Protein AF-A0A928J269-F1 (afdb_monomer)

Sequence (298 aa):
MIFEYLGIFSYFLLLFQRQNMLVVLLGGLWIGVASLDFKRLSRRNKILLCAGGVVAIIVLALLFGVVGNVRYGLWQWFDSSMICEVGAINDRWPPFVPKLMAWAYVYMISPLANLQCNYLAGIQAGLTFADYMWQLVPSCFANYIPHVSAVDVKLLHPALIVSTAFVAVYRIGGIGGMFAFYFIEIALIVAVVFATQKRIEHSCAYYMGLFYFFMMNFFDNPVAYEITAFMIMYPLLYELFALIVKEVRKLISKHKKPVAVTAETDAPTVIQEGAENDAPSMVQEAASNDEQPPAEDD

Solvent-accessible surface area (backbone atoms only — not comparable to full-atom values): 17646 Å² total; per-residue (Å²): 105,71,68,56,52,49,49,53,52,51,59,48,67,76,46,82,43,76,66,54,54,52,50,49,53,52,47,51,50,49,50,55,57,70,69,48,63,70,85,76,50,52,73,68,56,51,53,51,52,54,52,49,48,54,52,49,51,53,52,51,28,39,51,49,15,31,53,53,22,49,71,68,69,82,43,54,52,85,51,38,64,66,54,31,59,76,54,68,60,55,92,83,57,59,88,90,56,62,61,41,40,43,47,46,50,38,67,66,45,38,10,58,48,17,34,51,48,32,60,77,67,45,60,50,85,90,60,49,74,65,48,51,55,48,60,71,32,32,42,88,60,48,76,77,49,89,87,67,69,81,76,87,78,56,56,83,41,89,90,50,79,49,33,25,36,46,41,60,34,21,32,53,48,33,72,63,27,32,53,52,50,52,52,51,52,51,50,49,53,51,50,51,49,68,72,39,54,87,76,55,79,74,55,66,67,56,59,48,42,53,50,48,38,59,60,33,34,57,52,30,43,30,42,30,37,55,71,46,29,44,60,60,46,50,62,53,50,51,51,51,50,54,50,52,52,50,52,53,52,55,52,51,56,64,69,63,54,74,76,76,74,78,76,84,65,82,82,81,83,90,82,90,82,83,91,85,86,86,86,90,81,91,82,88,90,87,81,90,80,90,88,84,86,81,90,82,90,133

Foldseek 3Di:
DVVVVVVLVVVLVVVPDPVSVVLCVVLVVVVVVVPDPPVPDDPVRVVVVVVVVVVVVLVVLLVLLLVVQVVVVPHHSQDLPVLCVQQVPDPPPPPPRRSSSSSVVSLLCQQVVLLVVLLVVAAAPPADVVLLVLLQAAQVPSVVDPPNDDQDRDGPGPVNPWHASQNSLCNRPNPVSSVVVVVVLVVLLVVLCVLQCVPCVDPPSLVSLSVVLVVCNSGHSLSHHNVSVCSSVVSVVVSVVVVVVVVVVVVVVVVPPPPPPPPPDDDDDDDDDDDDDDDDDDDDDDDDDDDDDDDDDD

pLDDT: mean 80.93, std 15.9, range [41.53, 97.44]

Radius of gyration: 31.75 Å; Cα contacts (8 Å, |Δi|>4): 221; chains: 1; bounding box: 78×69×87 Å

Structure (mmCIF, N/CA/C/O backbone):
data_AF-A0A928J269-F1
#
_entry.id   AF-A0A928J269-F1
#
loop_
_atom_site.group_PDB
_atom_site.id
_atom_site.type_symbol
_atom_site.label_atom_id
_atom_site.label_alt_id
_atom_site.label_comp_id
_atom_site.label_asym_id
_atom_site.label_entity_id
_atom_site.label_seq_id
_atom_site.pdbx_PDB_ins_code
_atom_site.Cartn_x
_atom_site.Cartn_y
_atom_site.Cartn_z
_atom_site.occupancy
_atom_site.B_iso_or_equiv
_atom_site.auth_seq_id
_atom_site.auth_comp_id
_atom_site.auth_asym_id
_atom_site.auth_atom_id
_atom_site.pdbx_PDB_model_num
ATOM 1 N N . MET A 1 1 ? -21.167 -5.521 16.214 1.00 50.09 1 MET A N 1
ATOM 2 C CA . MET A 1 1 ? -20.600 -6.668 15.473 1.00 50.09 1 MET A CA 1
ATOM 3 C C . MET A 1 1 ? -21.371 -7.032 14.203 1.00 50.09 1 MET A C 1
ATOM 5 O O . MET A 1 1 ? -20.877 -6.684 13.146 1.00 50.09 1 MET A O 1
ATOM 9 N N . ILE A 1 2 ? -22.553 -7.673 14.223 1.00 51.41 2 ILE A N 1
ATOM 10 C CA . ILE A 1 2 ? -23.217 -8.147 12.973 1.00 51.41 2 ILE A CA 1
ATOM 11 C C . ILE A 1 2 ? -23.464 -7.026 11.946 1.00 51.41 2 ILE A C 1
ATOM 13 O O . ILE A 1 2 ? -23.134 -7.194 10.778 1.00 51.41 2 ILE A O 1
ATOM 17 N N . PHE A 1 3 ? -23.966 -5.866 12.377 1.00 47.91 3 PHE A N 1
ATOM 18 C CA . PHE A 1 3 ? -24.182 -4.715 11.490 1.00 47.91 3 PHE A CA 1
ATOM 19 C C . PHE A 1 3 ? -22.882 -4.084 10.970 1.00 47.91 3 PHE A C 1
ATOM 21 O O . PHE A 1 3 ? -22.865 -3.559 9.864 1.00 47.91 3 PHE A O 1
ATOM 28 N N . GLU A 1 4 ? -21.783 -4.175 11.724 1.00 50.50 4 GLU A N 1
ATOM 29 C CA . GLU A 1 4 ? -20.464 -3.710 11.273 1.00 50.50 4 GLU A CA 1
ATOM 30 C C . GLU A 1 4 ? -19.911 -4.656 10.205 1.00 50.50 4 GLU A C 1
ATOM 32 O O . GLU A 1 4 ? -19.449 -4.196 9.167 1.00 50.50 4 GLU A O 1
ATOM 37 N N . TYR A 1 5 ? -20.045 -5.972 10.401 1.00 59.09 5 TYR A N 1
ATOM 38 C CA . T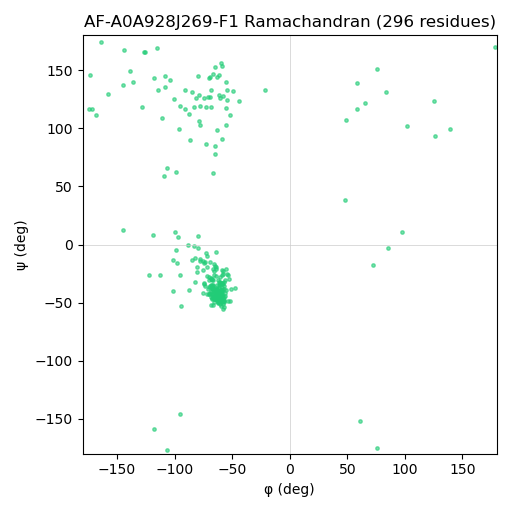YR A 1 5 ? -19.668 -6.969 9.398 1.00 59.09 5 TYR A CA 1
ATOM 39 C C . TYR A 1 5 ? -20.518 -6.860 8.126 1.00 59.09 5 TYR A C 1
ATOM 41 O O . TYR A 1 5 ? -19.967 -6.926 7.032 1.00 59.09 5 TYR A O 1
ATOM 49 N N . LEU A 1 6 ? -21.830 -6.627 8.246 1.00 54.03 6 LEU A N 1
ATOM 50 C CA . LEU A 1 6 ? -22.725 -6.382 7.107 1.00 54.03 6 LEU A CA 1
ATOM 51 C C . LEU A 1 6 ? -22.426 -5.056 6.398 1.00 54.03 6 LEU A C 1
ATOM 53 O O . LEU A 1 6 ? -22.479 -5.003 5.172 1.00 54.03 6 LEU A O 1
ATOM 57 N N . GLY A 1 7 ? -22.087 -3.999 7.138 1.00 57.47 7 GLY A N 1
ATOM 58 C CA . GLY A 1 7 ? -21.686 -2.705 6.579 1.00 57.47 7 GLY A CA 1
ATOM 59 C C . GLY A 1 7 ? -20.369 -2.792 5.809 1.00 57.47 7 GLY A C 1
ATOM 60 O O . GLY A 1 7 ? -20.293 -2.351 4.668 1.00 57.47 7 GLY A O 1
ATOM 61 N N . ILE A 1 8 ? -19.366 -3.453 6.391 1.00 59.16 8 ILE A N 1
ATOM 62 C CA . ILE A 1 8 ? -18.097 -3.770 5.726 1.00 59.16 8 ILE A CA 1
ATOM 63 C C . ILE A 1 8 ? -18.389 -4.600 4.467 1.00 59.16 8 ILE A C 1
ATOM 65 O O . ILE A 1 8 ? -18.060 -4.184 3.361 1.00 59.16 8 ILE A O 1
ATOM 69 N N . PHE A 1 9 ? -19.090 -5.726 4.595 1.00 56.47 9 PHE A N 1
ATOM 70 C CA . PHE A 1 9 ? -19.360 -6.632 3.477 1.00 56.47 9 PHE A CA 1
ATOM 71 C C . PHE A 1 9 ? -20.166 -5.981 2.335 1.00 56.47 9 PHE A C 1
ATOM 73 O O . PHE A 1 9 ? -19.846 -6.188 1.165 1.00 56.47 9 PHE A O 1
ATOM 80 N N . SER A 1 10 ? -21.171 -5.156 2.649 1.00 53.53 10 SER A N 1
ATOM 81 C CA . SER A 1 10 ? -21.979 -4.432 1.653 1.00 53.53 10 SER A CA 1
ATOM 82 C C . SER A 1 10 ? -21.201 -3.318 0.950 1.00 53.53 10 SER A C 1
ATOM 84 O O . SER A 1 10 ? -21.265 -3.224 -0.275 1.00 53.53 10 SER A O 1
ATOM 86 N N . TYR A 1 11 ? -20.406 -2.536 1.688 1.00 57.53 11 TYR A N 1
ATOM 87 C CA . TYR A 1 11 ? -19.506 -1.531 1.115 1.00 57.53 11 TYR A CA 1
ATOM 88 C C . TYR A 1 11 ? -18.523 -2.167 0.118 1.00 57.53 11 TYR A C 1
ATOM 90 O O . TYR A 1 11 ? -18.239 -1.606 -0.937 1.00 57.53 11 TYR A O 1
ATOM 98 N N . PHE A 1 12 ? -18.079 -3.394 0.397 1.00 54.28 12 PHE A N 1
ATOM 99 C CA . PHE A 1 12 ? -17.147 -4.131 -0.452 1.00 54.28 12 PHE A CA 1
ATOM 100 C C . PHE A 1 12 ? -17.782 -4.858 -1.648 1.00 54.28 12 PHE A C 1
ATOM 102 O O . PHE A 1 12 ? -17.152 -4.923 -2.703 1.00 54.28 12 PHE A O 1
ATOM 109 N N . LEU A 1 13 ? -19.023 -5.349 -1.542 1.00 52.88 13 LEU A N 1
ATOM 110 C CA . LEU A 1 13 ? -19.774 -5.885 -2.691 1.00 52.88 13 LEU A CA 1
ATOM 111 C C . LEU A 1 13 ? -20.050 -4.810 -3.752 1.00 52.88 13 LEU A C 1
ATOM 113 O O . LEU A 1 13 ? -20.033 -5.103 -4.946 1.00 52.88 13 LEU A O 1
ATOM 117 N N . LEU A 1 14 ? -20.277 -3.569 -3.313 1.00 48.22 14 LEU A N 1
ATOM 118 C CA . LEU A 1 14 ? -20.536 -2.427 -4.194 1.00 48.22 14 LEU A CA 1
ATOM 119 C C . LEU A 1 14 ? -19.268 -1.914 -4.900 1.00 48.22 14 LEU A C 1
ATOM 121 O O . LEU A 1 14 ? -19.363 -1.301 -5.960 1.00 48.22 14 LEU A O 1
ATOM 125 N N . LEU A 1 15 ? -18.081 -2.202 -4.358 1.00 58.34 15 LEU A N 1
ATOM 126 C CA . LEU A 1 15 ? -16.783 -1.752 -4.872 1.00 58.34 15 LEU A CA 1
ATOM 127 C C . LEU A 1 15 ? -16.008 -2.923 -5.486 1.00 58.34 15 LEU A C 1
ATOM 129 O O . LEU A 1 15 ? -14.903 -3.245 -5.039 1.00 58.34 15 LEU A O 1
ATOM 133 N N . PHE A 1 16 ? -16.606 -3.560 -6.504 1.00 57.38 16 PHE A N 1
ATOM 134 C CA . PHE A 1 16 ? -16.124 -4.769 -7.193 1.00 57.38 16 PHE A CA 1
ATOM 135 C C . PHE A 1 16 ? -14.822 -4.538 -7.994 1.00 57.38 16 PHE A C 1
ATOM 137 O O . PHE A 1 16 ? -14.755 -4.692 -9.213 1.00 57.38 16 PHE A O 1
ATOM 144 N N . GLN A 1 17 ? -13.751 -4.160 -7.303 1.00 67.12 17 GLN A N 1
ATOM 145 C CA . GLN A 1 17 ? -12.391 -4.090 -7.817 1.00 67.12 17 GLN A CA 1
ATOM 146 C C . GLN A 1 17 ? -11.587 -5.236 -7.194 1.00 67.12 17 GLN A C 1
ATOM 148 O O . GLN A 1 17 ? -11.657 -5.494 -5.995 1.00 67.12 17 GLN A O 1
ATOM 153 N N . ARG A 1 18 ? -10.799 -5.938 -8.018 1.00 65.75 18 ARG A N 1
ATOM 154 C CA . ARG A 1 18 ? -10.012 -7.125 -7.618 1.00 65.75 18 ARG A CA 1
ATOM 155 C C . ARG A 1 18 ? -9.147 -6.902 -6.381 1.00 65.75 18 ARG A C 1
ATOM 157 O O . ARG A 1 18 ? -9.020 -7.791 -5.547 1.00 65.75 18 ARG A O 1
ATOM 164 N N . GLN A 1 19 ? -8.569 -5.710 -6.287 1.00 66.31 19 GLN A N 1
ATOM 165 C CA . GLN A 1 19 ? -7.778 -5.286 -5.146 1.00 66.31 19 GLN A CA 1
ATOM 166 C C . GLN A 1 19 ? -8.632 -5.326 -3.879 1.00 66.31 19 GLN A C 1
ATOM 168 O O . GLN A 1 19 ? -8.304 -6.076 -2.974 1.00 66.31 19 GLN A O 1
ATOM 173 N N . ASN A 1 20 ? -9.800 -4.683 -3.867 1.00 66.56 20 ASN A N 1
ATOM 174 C CA . ASN A 1 20 ? -10.711 -4.666 -2.719 1.00 66.56 20 ASN A CA 1
ATOM 175 C C . ASN A 1 20 ? -11.153 -6.066 -2.262 1.00 66.56 20 ASN A C 1
ATOM 177 O O . ASN A 1 20 ? -11.286 -6.303 -1.066 1.00 66.56 20 ASN A O 1
ATOM 181 N N . MET A 1 21 ? -11.319 -7.028 -3.176 1.00 63.94 21 MET A N 1
ATOM 182 C CA . MET A 1 21 ? -11.619 -8.415 -2.790 1.00 63.94 21 MET A CA 1
ATOM 183 C C . MET A 1 21 ? -10.466 -9.065 -2.016 1.00 63.94 21 MET A C 1
ATOM 185 O O . MET A 1 21 ? -10.699 -9.704 -0.990 1.00 63.94 21 MET A O 1
ATOM 189 N N . LEU A 1 22 ? -9.221 -8.882 -2.470 1.00 65.94 22 LEU A N 1
ATOM 190 C CA . LEU A 1 22 ? -8.040 -9.353 -1.737 1.00 65.94 22 LEU A CA 1
ATOM 191 C C . LEU A 1 22 ? -7.931 -8.679 -0.370 1.00 65.94 22 LEU A C 1
ATOM 193 O O . LEU A 1 22 ? -7.595 -9.336 0.609 1.00 65.94 22 LEU A O 1
ATOM 197 N N . VAL A 1 23 ? -8.277 -7.397 -0.287 1.00 66.88 23 VAL A N 1
ATOM 198 C CA . VAL A 1 23 ? -8.273 -6.619 0.959 1.00 66.88 23 VAL A CA 1
ATOM 199 C C . VAL A 1 23 ? -9.254 -7.186 1.967 1.00 66.88 23 VAL A C 1
ATOM 201 O O . VAL A 1 23 ? -8.905 -7.341 3.130 1.00 66.88 23 VAL A O 1
ATOM 204 N N . VAL A 1 24 ? -10.461 -7.541 1.532 1.00 65.38 24 VAL A N 1
ATOM 205 C CA . VAL A 1 24 ? -11.475 -8.145 2.404 1.00 65.38 24 VAL A CA 1
ATOM 206 C C . VAL A 1 24 ? -11.084 -9.547 2.824 1.00 65.38 24 VAL A C 1
ATOM 208 O O . VAL A 1 24 ? -11.266 -9.897 3.983 1.00 65.38 24 VAL A O 1
ATOM 211 N N . LEU A 1 25 ? -10.542 -10.353 1.912 1.00 67.31 25 LEU A N 1
ATOM 212 C CA . LEU A 1 25 ? -10.109 -11.708 2.242 1.00 67.31 25 LEU A CA 1
ATOM 213 C C . LEU A 1 25 ? -8.950 -11.687 3.239 1.00 67.31 25 LEU A C 1
ATOM 215 O O . LEU A 1 25 ? -9.000 -12.386 4.248 1.00 67.31 25 LEU A O 1
ATOM 219 N N . LEU A 1 26 ? -7.942 -10.846 2.997 1.00 69.31 26 LEU A N 1
ATOM 220 C CA .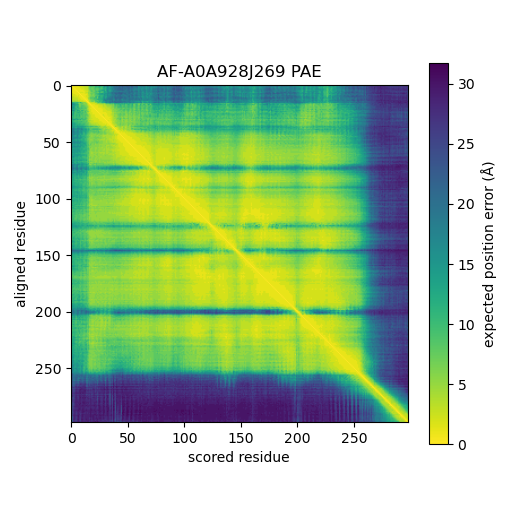 LEU A 1 26 ? -6.817 -10.673 3.910 1.00 69.31 26 LEU A CA 1
ATOM 221 C C . LEU A 1 26 ? -7.274 -10.030 5.220 1.00 69.31 26 LEU A C 1
ATOM 223 O O . LEU A 1 26 ? -6.921 -10.522 6.282 1.00 69.31 26 LEU A O 1
ATOM 227 N N . GLY A 1 27 ? -8.097 -8.985 5.173 1.00 68.75 27 GLY A N 1
ATOM 228 C CA . GLY A 1 27 ? -8.662 -8.335 6.354 1.00 68.75 27 GLY A CA 1
ATOM 229 C C . GLY A 1 27 ? -9.521 -9.288 7.188 1.00 68.75 27 GLY A C 1
ATOM 230 O O . GLY A 1 27 ? -9.341 -9.389 8.390 1.00 68.75 27 GLY A O 1
ATOM 231 N N . GLY A 1 28 ? -10.404 -10.068 6.575 1.00 68.50 28 GLY A N 1
ATOM 232 C CA . GLY A 1 28 ? -11.191 -11.085 7.272 1.00 68.50 28 GLY A CA 1
ATOM 233 C C . GLY A 1 28 ? -10.310 -12.171 7.892 1.00 68.50 28 GLY A C 1
ATOM 234 O O . GLY A 1 28 ? -10.495 -12.517 9.058 1.00 68.50 28 GLY A O 1
ATOM 235 N N . LEU A 1 29 ? -9.306 -12.653 7.149 1.00 72.50 29 LEU A N 1
ATOM 236 C CA . LEU A 1 29 ? -8.326 -13.619 7.647 1.00 72.50 29 LEU A CA 1
ATOM 237 C C . LEU A 1 29 ? -7.568 -13.066 8.859 1.00 72.50 29 LEU A C 1
ATOM 239 O O . LEU A 1 29 ? -7.478 -13.738 9.882 1.00 72.50 29 LEU A O 1
ATOM 243 N N . TRP A 1 30 ? -7.057 -11.841 8.767 1.00 71.12 30 TRP A N 1
ATOM 244 C CA . TRP A 1 30 ? -6.302 -11.198 9.835 1.00 71.12 30 TRP A CA 1
ATOM 245 C C . TRP A 1 30 ? -7.176 -10.892 11.062 1.00 71.12 30 TRP A C 1
ATOM 247 O O . TRP A 1 30 ? -6.698 -11.110 12.170 1.00 71.12 30 TRP A O 1
ATOM 257 N N . ILE A 1 31 ? -8.451 -10.491 10.902 1.00 70.88 31 ILE A N 1
ATOM 258 C CA . ILE A 1 31 ? -9.397 -10.329 12.028 1.00 70.88 31 ILE A CA 1
ATOM 259 C C . ILE A 1 31 ? -9.621 -11.689 12.678 1.00 70.88 31 ILE A C 1
ATOM 261 O O . ILE A 1 31 ? -9.563 -11.803 13.901 1.00 70.88 31 ILE A O 1
ATOM 265 N N . GLY A 1 32 ? -9.859 -12.724 11.869 1.00 73.25 32 GLY A N 1
ATOM 266 C CA . GLY A 1 32 ? -10.054 -14.089 12.344 1.00 73.25 32 GLY A CA 1
ATOM 267 C C . GLY A 1 32 ? -8.860 -14.567 13.164 1.00 73.25 32 GLY A C 1
ATOM 268 O O . GLY A 1 32 ? -9.039 -15.010 14.293 1.00 73.25 32 GLY A O 1
ATOM 269 N N . VAL A 1 33 ? -7.644 -14.389 12.640 1.00 74.44 33 VAL A N 1
ATOM 270 C CA . VAL A 1 33 ? -6.390 -14.718 13.331 1.00 74.44 33 VAL A CA 1
ATOM 271 C C . VAL A 1 33 ? -6.214 -13.882 14.599 1.00 74.44 33 VAL A C 1
ATOM 273 O O . VAL A 1 33 ? -5.901 -14.441 15.644 1.00 74.44 33 VAL A O 1
ATOM 276 N N . ALA A 1 34 ? -6.443 -12.569 14.548 1.00 70.81 34 ALA A N 1
ATOM 277 C CA . ALA A 1 34 ? -6.323 -11.679 15.703 1.00 70.81 34 ALA A CA 1
ATOM 278 C C . ALA A 1 34 ? -7.368 -11.967 16.794 1.00 70.81 34 ALA A C 1
ATOM 280 O O . ALA A 1 34 ? -7.120 -11.706 17.969 1.00 70.81 34 ALA A O 1
ATOM 281 N N . SER A 1 35 ? -8.516 -12.532 16.414 1.00 73.81 35 SER A N 1
ATOM 282 C CA . SER A 1 35 ? -9.567 -12.969 17.337 1.00 73.81 35 SER A CA 1
ATOM 283 C C . SER A 1 35 ? -9.241 -14.303 18.016 1.00 73.81 35 SER A C 1
ATOM 285 O O . SER A 1 35 ? -9.913 -14.676 18.977 1.00 73.81 35 SER A O 1
ATOM 287 N N . LEU A 1 36 ? -8.220 -15.034 17.550 1.00 79.38 36 LEU A N 1
ATOM 288 C CA . LEU A 1 36 ? -7.745 -16.234 18.232 1.00 79.38 36 LEU A CA 1
ATOM 289 C C . LEU A 1 36 ? -6.963 -15.835 19.485 1.00 79.38 36 LEU A C 1
ATOM 291 O O . LEU A 1 36 ? -5.968 -15.111 19.418 1.00 79.38 36 LEU A O 1
ATOM 295 N N . ASP A 1 37 ? -7.352 -16.383 20.636 1.00 79.94 37 ASP A N 1
ATOM 296 C CA . ASP A 1 37 ? -6.554 -16.255 21.854 1.00 79.94 37 ASP A CA 1
ATOM 297 C C . ASP A 1 37 ? -5.300 -17.142 21.752 1.00 79.94 37 ASP A C 1
ATOM 299 O O . ASP A 1 37 ? -5.256 -18.296 22.196 1.00 79.94 37 ASP A O 1
ATOM 303 N N . PHE A 1 38 ? -4.245 -16.587 21.150 1.00 78.50 38 PHE A N 1
ATOM 304 C CA . PHE A 1 38 ? -2.941 -17.234 21.010 1.00 78.50 38 PHE A CA 1
ATOM 305 C C . PHE A 1 38 ? -2.340 -17.684 22.344 1.00 78.50 38 PHE A C 1
ATOM 307 O O . PHE A 1 38 ? -1.493 -18.579 22.346 1.00 78.50 38 PHE A O 1
ATOM 314 N N . LYS A 1 39 ? -2.749 -17.124 23.489 1.00 82.06 39 LYS A N 1
ATOM 315 C CA . LYS A 1 39 ? -2.245 -17.583 24.790 1.00 82.06 39 LYS A CA 1
ATOM 316 C C . LYS A 1 39 ? -2.863 -18.923 25.188 1.00 82.06 39 LYS A C 1
ATOM 318 O O . LYS A 1 39 ? -2.152 -19.750 25.751 1.00 82.06 39 LYS A O 1
ATOM 323 N N . ARG A 1 40 ? -4.124 -19.171 24.819 1.00 87.69 40 ARG A N 1
ATOM 324 C CA . ARG A 1 40 ? -4.842 -20.434 25.085 1.00 87.69 40 ARG A CA 1
ATOM 325 C C . ARG A 1 40 ? -4.508 -21.553 24.098 1.00 87.69 40 ARG A C 1
ATOM 327 O O . ARG A 1 40 ? -4.724 -22.722 24.395 1.00 87.69 40 ARG A O 1
ATOM 334 N N . LEU A 1 41 ? -3.969 -21.220 22.926 1.00 88.06 41 LEU A N 1
ATOM 335 C CA . LEU A 1 41 ? -3.583 -22.212 21.922 1.00 88.06 41 LEU A CA 1
ATOM 336 C C . LEU A 1 41 ? -2.369 -23.044 22.374 1.00 88.06 41 LEU A C 1
ATOM 338 O O . LEU A 1 41 ? -1.295 -22.507 22.678 1.00 88.06 41 LEU A O 1
ATOM 342 N N . SER A 1 42 ? -2.517 -24.372 22.332 1.00 93.62 42 SER A N 1
ATOM 343 C CA . SER A 1 42 ? -1.416 -25.314 22.555 1.00 93.62 42 SER A CA 1
ATOM 344 C C . SER A 1 42 ? -0.281 -25.094 21.542 1.00 93.62 42 SER A C 1
ATOM 346 O O . SER A 1 42 ? -0.500 -24.629 20.417 1.00 93.62 42 SER A O 1
ATOM 348 N N . ARG A 1 43 ? 0.960 -25.449 21.910 1.00 92.19 43 ARG A N 1
ATOM 349 C CA . ARG A 1 43 ? 2.129 -25.317 21.015 1.00 92.19 43 ARG A CA 1
ATOM 350 C C . ARG A 1 43 ? 1.919 -26.042 19.680 1.00 92.19 43 ARG A C 1
ATOM 352 O O . ARG A 1 43 ? 2.288 -25.508 18.638 1.00 92.19 43 ARG A O 1
ATOM 359 N N . ARG A 1 44 ? 1.288 -27.222 19.708 1.00 92.81 44 ARG A N 1
ATOM 360 C CA . ARG A 1 44 ? 0.937 -27.995 18.507 1.00 92.81 44 ARG A CA 1
ATOM 361 C C . ARG A 1 44 ? -0.010 -27.212 17.596 1.00 92.81 44 ARG A C 1
ATOM 363 O O . ARG A 1 44 ? 0.262 -27.105 16.406 1.00 92.81 44 ARG A O 1
ATOM 370 N N . ASN A 1 45 ? -1.063 -26.614 18.152 1.00 90.44 45 ASN A N 1
ATOM 371 C CA . ASN A 1 45 ? -2.047 -25.863 17.370 1.00 90.44 45 ASN A CA 1
ATOM 372 C C . ASN A 1 45 ? -1.445 -24.592 16.760 1.00 90.44 45 ASN A C 1
ATOM 374 O O . ASN A 1 45 ? -1.763 -24.261 15.625 1.00 90.44 45 ASN A O 1
ATOM 378 N N . LYS A 1 46 ? -0.519 -23.927 17.462 1.00 88.00 46 LYS A N 1
ATOM 379 C CA . LYS A 1 46 ? 0.241 -22.790 16.911 1.00 88.00 46 LYS A CA 1
ATOM 380 C C . LYS A 1 46 ? 1.060 -23.191 15.686 1.00 88.00 46 LYS A C 1
ATOM 382 O O . LYS A 1 46 ? 1.000 -22.516 14.667 1.00 88.00 46 LYS A O 1
ATOM 387 N N . ILE A 1 47 ? 1.798 -24.300 15.775 1.00 90.62 47 ILE A N 1
ATOM 388 C CA . ILE A 1 47 ? 2.601 -24.811 14.655 1.00 90.62 47 ILE A CA 1
ATOM 389 C C . ILE A 1 47 ? 1.698 -25.185 13.477 1.00 90.62 47 ILE A C 1
ATOM 391 O O . ILE A 1 47 ? 1.990 -24.795 12.350 1.00 90.62 47 ILE A O 1
ATOM 395 N N . LEU A 1 48 ? 0.592 -25.892 13.733 1.00 91.19 48 LEU A N 1
ATOM 396 C CA . LEU A 1 48 ? -0.373 -26.262 12.695 1.00 91.19 48 LEU A CA 1
ATOM 397 C C . LEU A 1 48 ? -1.012 -25.035 12.038 1.00 91.19 48 LEU A C 1
ATOM 399 O O . LEU A 1 48 ? -1.156 -25.022 10.821 1.00 91.19 48 LEU A O 1
ATOM 403 N N . LEU A 1 49 ? -1.340 -23.997 12.810 1.00 88.12 49 LEU A N 1
ATOM 404 C CA . LEU A 1 49 ? -1.880 -22.745 12.284 1.00 88.12 49 LEU A CA 1
ATOM 405 C C . LEU A 1 49 ? -0.864 -22.035 11.379 1.00 88.12 49 LEU A C 1
ATOM 407 O O . LEU A 1 49 ? -1.209 -21.641 10.269 1.00 88.12 49 LEU A O 1
ATOM 411 N N . CYS A 1 50 ? 0.397 -21.922 11.811 1.00 87.06 50 CYS A N 1
ATOM 412 C CA . CYS A 1 50 ? 1.458 -21.326 10.996 1.00 87.06 50 CYS A CA 1
ATOM 413 C C . CYS A 1 50 ? 1.719 -22.134 9.716 1.00 87.06 50 CYS A C 1
ATOM 415 O O . CYS A 1 50 ? 1.783 -21.562 8.630 1.00 87.06 50 CYS A O 1
ATOM 417 N N . ALA A 1 51 ? 1.836 -23.460 9.827 1.00 91.94 51 ALA A N 1
ATOM 418 C CA . ALA A 1 51 ? 2.044 -24.342 8.680 1.00 91.94 51 ALA A CA 1
ATOM 419 C C . ALA A 1 51 ? 0.858 -24.285 7.706 1.00 91.94 51 ALA A C 1
ATOM 421 O O . ALA A 1 51 ? 1.056 -24.137 6.501 1.00 91.94 51 ALA A O 1
ATOM 422 N N . GLY A 1 52 ? -0.371 -24.323 8.227 1.00 89.81 52 GLY A N 1
ATOM 423 C CA . GLY A 1 52 ? -1.594 -24.156 7.448 1.00 89.81 52 GLY A CA 1
ATOM 424 C C . GLY A 1 52 ? -1.649 -22.806 6.736 1.00 89.81 52 GLY A C 1
ATOM 425 O O . GLY A 1 52 ? -2.009 -22.757 5.565 1.00 89.81 52 GLY A O 1
ATOM 426 N N . GLY A 1 53 ? -1.211 -21.727 7.392 1.00 86.69 53 GLY A N 1
ATOM 427 C CA . GLY A 1 53 ? -1.091 -20.400 6.785 1.00 86.69 53 GLY A CA 1
ATOM 428 C C . GLY A 1 53 ? -0.107 -20.365 5.613 1.00 86.69 53 GLY A C 1
ATOM 429 O O . GLY A 1 53 ? -0.438 -19.844 4.551 1.00 86.69 53 GLY A O 1
ATOM 430 N N . VAL A 1 54 ? 1.074 -20.975 5.761 1.00 89.75 54 VAL A N 1
ATOM 431 C CA . VAL A 1 54 ? 2.060 -21.082 4.668 1.00 89.75 54 VAL A CA 1
ATOM 432 C C . VAL A 1 54 ? 1.492 -21.879 3.492 1.00 89.75 54 VAL A C 1
ATOM 434 O O . VAL A 1 54 ? 1.586 -21.434 2.348 1.00 89.75 54 VAL A O 1
ATOM 437 N N . VAL A 1 55 ? 0.856 -23.023 3.761 1.00 92.50 55 VAL A N 1
ATOM 438 C CA . VAL A 1 55 ? 0.206 -23.836 2.721 1.00 92.50 55 VAL A CA 1
ATOM 439 C C . VAL A 1 55 ? -0.899 -23.041 2.022 1.00 92.50 55 VAL A C 1
ATOM 441 O O . VAL A 1 55 ? -0.957 -23.039 0.795 1.00 92.50 55 VAL A O 1
ATOM 444 N N . ALA A 1 56 ? -1.730 -22.313 2.771 1.00 86.62 56 ALA A N 1
ATOM 445 C CA . ALA A 1 56 ? -2.782 -21.471 2.209 1.00 86.62 56 ALA A CA 1
ATOM 446 C C . ALA A 1 56 ? -2.215 -20.379 1.289 1.00 86.62 56 ALA A C 1
ATOM 448 O O . ALA A 1 56 ? -2.734 -20.187 0.193 1.00 86.62 56 ALA A O 1
ATOM 449 N N . ILE A 1 57 ? -1.121 -19.714 1.678 1.00 86.44 57 ILE A N 1
ATOM 450 C CA . ILE A 1 57 ? -0.447 -18.711 0.836 1.00 86.44 57 ILE A CA 1
ATOM 451 C C . ILE A 1 57 ? 0.062 -19.340 -0.467 1.00 86.44 57 ILE A C 1
ATOM 453 O O . ILE A 1 57 ? -0.145 -18.769 -1.537 1.00 86.44 57 ILE A O 1
ATOM 457 N N . ILE A 1 58 ? 0.688 -20.519 -0.401 1.00 91.25 58 ILE A N 1
ATOM 458 C CA . ILE A 1 58 ? 1.174 -21.230 -1.595 1.00 91.25 58 ILE A CA 1
ATOM 459 C C . ILE A 1 58 ? 0.005 -21.584 -2.522 1.00 91.25 58 ILE A C 1
ATOM 461 O O . ILE A 1 58 ? 0.070 -21.317 -3.721 1.00 91.25 58 ILE A O 1
ATOM 465 N N . VAL A 1 59 ? -1.082 -22.136 -1.975 1.00 90.94 59 VAL A N 1
ATOM 466 C CA . VAL A 1 59 ? -2.285 -22.478 -2.749 1.00 90.94 59 VAL A CA 1
ATOM 467 C C . VAL A 1 59 ? -2.891 -21.231 -3.393 1.00 90.94 59 VAL A C 1
ATOM 469 O O . VAL A 1 59 ? -3.190 -21.250 -4.584 1.00 90.94 59 VAL A O 1
ATOM 472 N N . LEU A 1 60 ? -3.021 -20.130 -2.651 1.00 86.88 60 LEU A N 1
ATOM 473 C CA . LEU A 1 60 ? -3.531 -18.865 -3.183 1.00 86.88 60 LEU A CA 1
ATOM 474 C C . LEU A 1 60 ? -2.632 -18.302 -4.291 1.00 86.88 60 LEU A C 1
ATOM 476 O O . LEU A 1 60 ? -3.151 -17.836 -5.302 1.00 86.88 60 LEU A O 1
ATOM 480 N N . ALA A 1 61 ? -1.307 -18.385 -4.151 1.00 89.69 61 ALA A N 1
ATOM 481 C CA . ALA A 1 61 ? -0.366 -17.956 -5.185 1.00 89.69 61 ALA A CA 1
ATOM 482 C C . ALA A 1 61 ? -0.488 -18.798 -6.467 1.00 89.69 61 ALA A C 1
ATOM 484 O O . ALA A 1 61 ? -0.439 -18.254 -7.571 1.00 89.69 61 ALA A O 1
ATOM 485 N N . LEU A 1 62 ? -0.695 -20.112 -6.336 1.00 91.94 62 LEU A N 1
ATOM 486 C CA . LEU A 1 62 ? -0.937 -20.999 -7.475 1.00 91.94 62 LEU A CA 1
ATOM 487 C C . LEU A 1 62 ? -2.278 -20.698 -8.150 1.00 91.94 62 LEU A C 1
ATOM 489 O O . LEU A 1 62 ? -2.324 -20.555 -9.370 1.00 91.94 62 LEU A O 1
ATOM 493 N N . LEU A 1 63 ? -3.354 -20.542 -7.371 1.00 89.25 63 LEU A N 1
ATOM 494 C CA . LEU A 1 63 ? -4.673 -20.163 -7.888 1.00 89.25 63 LEU A CA 1
ATOM 495 C C . LEU A 1 63 ? -4.636 -18.802 -8.585 1.00 89.25 63 LEU A C 1
ATOM 497 O O . LEU A 1 63 ? -5.251 -18.636 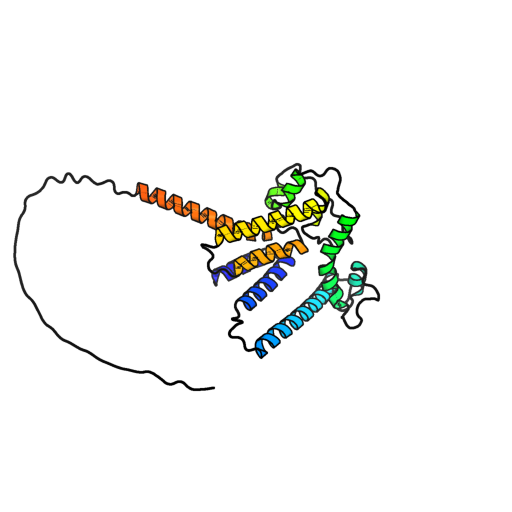-9.636 1.00 89.25 63 LEU A O 1
ATOM 501 N N . PHE A 1 64 ? -3.879 -17.846 -8.044 1.00 88.62 64 PHE A N 1
ATOM 502 C CA . PHE A 1 64 ? -3.660 -16.556 -8.686 1.00 88.62 64 PHE A CA 1
ATOM 503 C C . PHE A 1 64 ? -3.005 -16.717 -10.063 1.00 88.62 64 PHE A C 1
ATOM 505 O O . PHE A 1 64 ? -3.449 -16.081 -11.017 1.00 88.62 64 PHE A O 1
ATOM 512 N N . GLY A 1 65 ? -2.028 -17.618 -10.195 1.00 89.81 65 GLY A N 1
ATOM 513 C CA . GLY A 1 65 ? -1.423 -17.939 -11.487 1.00 89.81 65 GLY A CA 1
ATOM 514 C C . GLY A 1 65 ? -2.397 -18.569 -12.483 1.00 89.81 65 GLY A C 1
ATOM 515 O O . GLY A 1 65 ? -2.474 -18.137 -13.632 1.00 89.81 65 GLY A O 1
ATOM 516 N N . VAL A 1 66 ? -3.210 -19.526 -12.025 1.00 90.50 66 VAL A N 1
ATOM 517 C CA . VAL A 1 66 ? -4.264 -20.166 -12.834 1.00 90.50 66 VAL A CA 1
ATOM 518 C C . VAL A 1 66 ? -5.255 -19.127 -13.360 1.00 90.50 66 VAL A C 1
ATOM 520 O O . VAL A 1 66 ? -5.515 -19.057 -14.562 1.00 90.50 66 VAL A O 1
ATOM 523 N N . VAL A 1 67 ? -5.785 -18.285 -12.469 1.00 87.88 67 VAL A N 1
ATOM 524 C CA . VAL A 1 67 ? -6.740 -17.226 -12.825 1.00 87.88 67 VAL A CA 1
ATOM 525 C C . VAL A 1 67 ? -6.092 -16.187 -13.742 1.00 87.88 67 VAL A C 1
ATOM 527 O O . VAL A 1 67 ? -6.736 -15.721 -14.684 1.00 87.88 67 VAL A O 1
ATOM 530 N N . GLY A 1 68 ? -4.825 -15.840 -13.503 1.00 86.06 68 GLY A N 1
ATOM 531 C CA . GLY A 1 68 ? -4.050 -14.931 -14.346 1.00 86.06 68 GLY A CA 1
ATOM 532 C C . GLY A 1 68 ? -3.939 -15.423 -15.789 1.00 86.06 68 GLY A C 1
ATOM 533 O O . GLY A 1 68 ? -4.254 -14.675 -16.716 1.00 86.06 68 GLY A O 1
ATOM 534 N N . ASN A 1 69 ? -3.588 -16.697 -15.975 1.00 89.94 69 ASN A N 1
ATOM 535 C CA . ASN A 1 69 ? -3.487 -17.328 -17.293 1.00 89.94 69 ASN A CA 1
ATOM 536 C C . ASN A 1 69 ? -4.835 -17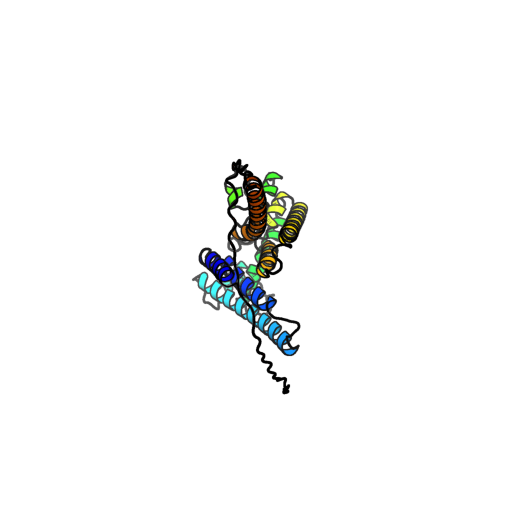.362 -18.022 1.00 89.94 69 ASN A C 1
ATOM 538 O O . ASN A 1 69 ? -4.936 -16.897 -19.157 1.00 89.94 69 ASN A O 1
ATOM 542 N N . VAL A 1 70 ? -5.888 -17.833 -17.343 1.00 87.75 70 VAL A N 1
ATOM 543 C CA . VAL A 1 70 ? -7.246 -17.907 -17.912 1.00 87.75 70 VAL A CA 1
ATOM 544 C C . VAL A 1 70 ? -7.739 -16.528 -18.348 1.00 87.75 70 VAL A C 1
ATOM 546 O O . VAL A 1 70 ? -8.325 -16.386 -19.420 1.00 87.75 70 VAL A O 1
ATOM 549 N N . ARG A 1 71 ? -7.470 -15.487 -17.552 1.00 83.38 71 ARG A N 1
ATOM 550 C CA . ARG A 1 71 ? -7.890 -14.115 -17.859 1.00 83.38 71 ARG A CA 1
ATOM 551 C C . ARG A 1 71 ? -7.285 -13.588 -19.158 1.00 83.38 71 ARG A C 1
ATOM 553 O O . ARG A 1 71 ? -7.930 -12.791 -19.833 1.00 83.38 71 ARG A O 1
ATOM 560 N N . TYR A 1 72 ? -6.053 -13.971 -19.479 1.00 78.00 72 TYR A N 1
ATOM 561 C CA . TYR A 1 72 ? -5.392 -13.488 -20.689 1.00 78.00 72 TYR A CA 1
ATOM 562 C C . TYR A 1 72 ? -5.964 -14.132 -21.964 1.00 78.00 72 TYR A C 1
ATOM 564 O O . TYR A 1 72 ? -5.731 -13.629 -23.058 1.00 78.00 72 TYR A O 1
ATOM 572 N N . GLY A 1 73 ? -6.724 -15.228 -21.838 1.00 71.12 73 GLY A N 1
ATOM 573 C CA . GLY A 1 73 ? -7.537 -15.829 -22.903 1.00 71.12 73 GLY A CA 1
ATOM 574 C C . GLY A 1 73 ? -6.768 -16.560 -24.010 1.00 71.12 73 GLY A C 1
ATOM 575 O O . GLY A 1 73 ? -7.360 -17.363 -24.723 1.00 71.12 73 GLY A O 1
ATOM 576 N N . LEU A 1 74 ? -5.462 -16.316 -24.141 1.00 77.06 74 LEU A N 1
ATOM 577 C CA . LEU A 1 74 ? -4.598 -16.913 -25.166 1.00 77.06 74 LEU A CA 1
ATOM 578 C C . LEU A 1 74 ? -3.795 -18.122 -24.665 1.00 77.06 74 LEU A C 1
ATOM 580 O O . LEU A 1 74 ? -3.275 -18.887 -25.471 1.00 77.06 74 LEU A O 1
ATOM 584 N N . TRP A 1 75 ? -3.697 -18.299 -23.347 1.00 81.75 75 TRP A N 1
ATOM 585 C CA . TRP A 1 75 ? -2.812 -19.276 -22.717 1.00 81.75 75 TRP A CA 1
ATOM 586 C C . TRP A 1 75 ? -3.606 -20.305 -21.918 1.00 81.75 75 TRP A C 1
ATOM 588 O O . TRP A 1 75 ? -4.613 -19.987 -21.281 1.00 81.75 75 TRP A O 1
ATOM 598 N N . GLN A 1 76 ? -3.144 -21.555 -21.941 1.00 90.75 76 GLN A N 1
ATOM 599 C CA . GLN A 1 76 ? -3.715 -22.603 -21.100 1.00 90.75 76 GLN A CA 1
ATOM 600 C C . GLN A 1 76 ? -3.463 -22.283 -19.623 1.00 90.75 76 GLN A C 1
ATOM 602 O O . GLN A 1 76 ? -2.486 -21.628 -19.268 1.00 90.75 76 GLN A O 1
ATOM 607 N N . TRP A 1 77 ? -4.329 -22.772 -18.734 1.00 90.25 77 TRP A N 1
ATOM 608 C CA . TRP A 1 77 ? -4.278 -22.427 -17.310 1.00 90.25 77 TRP A CA 1
ATOM 609 C C . TRP A 1 77 ? -2.944 -22.772 -16.627 1.00 90.25 77 TRP A C 1
ATOM 611 O O . TRP A 1 77 ? -2.591 -22.128 -15.643 1.00 90.25 77 TRP A O 1
ATOM 621 N N . PHE A 1 78 ? -2.194 -23.747 -17.151 1.00 91.56 78 PHE A N 1
ATOM 622 C CA . PHE A 1 78 ? -0.885 -24.178 -16.652 1.00 91.56 78 PHE A CA 1
ATOM 623 C C . PHE A 1 78 ? 0.309 -23.584 -17.422 1.00 91.56 78 PHE A C 1
ATOM 625 O O . PHE A 1 78 ? 1.454 -23.803 -17.026 1.00 91.56 78 PHE A O 1
ATOM 632 N N . ASP A 1 79 ? 0.073 -22.828 -18.497 1.00 93.31 79 ASP A N 1
ATOM 633 C CA . ASP A 1 79 ? 1.137 -22.217 -19.293 1.00 93.31 79 ASP A CA 1
ATOM 634 C C . ASP A 1 79 ? 1.515 -20.847 -18.723 1.00 93.31 79 ASP A C 1
ATOM 636 O O . ASP A 1 79 ? 0.728 -19.907 -18.736 1.00 93.31 79 ASP A O 1
ATOM 640 N N . SER A 1 80 ? 2.727 -20.738 -18.180 1.00 93.88 80 SER A N 1
ATOM 641 C CA . SER A 1 80 ? 3.231 -19.505 -17.554 1.00 93.88 80 SER A CA 1
ATOM 642 C C . SER A 1 80 ? 4.152 -18.691 -18.472 1.00 93.88 80 SER A C 1
ATOM 644 O O . SER A 1 80 ? 4.803 -17.764 -17.995 1.00 93.88 80 SER A O 1
ATOM 646 N N . SER A 1 81 ? 4.246 -19.019 -19.765 1.00 93.38 81 SER A N 1
ATOM 647 C CA . SER A 1 81 ? 5.224 -18.405 -20.677 1.00 93.38 81 SER A CA 1
ATOM 648 C C . SER A 1 81 ? 5.064 -16.886 -20.770 1.00 93.38 81 SER A C 1
ATOM 650 O O . SER A 1 81 ? 6.044 -16.162 -20.625 1.00 93.38 81 SER A O 1
ATOM 652 N N . MET A 1 82 ? 3.825 -16.397 -20.888 1.00 92.69 82 MET A N 1
ATOM 653 C CA . MET A 1 82 ? 3.544 -14.960 -20.966 1.00 92.69 82 MET A CA 1
ATOM 654 C C . MET A 1 82 ? 3.984 -14.197 -19.719 1.00 92.69 82 MET A C 1
ATOM 656 O O . MET A 1 82 ? 4.660 -13.179 -19.829 1.00 92.69 82 MET A O 1
ATOM 660 N N . ILE A 1 83 ? 3.635 -14.676 -18.520 1.00 94.62 83 ILE A N 1
ATOM 661 C CA . ILE A 1 83 ? 4.024 -13.964 -17.297 1.00 94.62 83 ILE A CA 1
ATOM 662 C C . ILE A 1 83 ? 5.531 -14.062 -17.047 1.00 94.62 83 ILE A C 1
ATOM 664 O O . ILE A 1 83 ? 6.122 -13.130 -16.505 1.00 94.62 83 ILE A O 1
ATOM 668 N N . CYS A 1 84 ? 6.166 -15.159 -17.470 1.00 94.88 84 CYS A N 1
ATOM 669 C CA . CYS A 1 84 ? 7.616 -15.283 -17.441 1.00 94.88 84 CYS A CA 1
ATOM 670 C C . CYS A 1 84 ? 8.283 -14.265 -18.373 1.00 94.88 84 CYS A C 1
ATOM 672 O O . CYS A 1 84 ? 9.269 -13.658 -17.971 1.00 94.88 84 CYS A O 1
ATOM 674 N N . GLU A 1 85 ? 7.731 -14.025 -19.563 1.00 93.62 85 GLU A N 1
ATOM 675 C CA . GLU A 1 85 ? 8.220 -13.002 -20.492 1.00 93.62 85 GLU A CA 1
ATOM 676 C C . GLU A 1 85 ? 8.017 -11.585 -19.934 1.00 93.62 85 GLU A C 1
ATOM 678 O O . GLU A 1 85 ? 8.981 -10.831 -19.805 1.00 93.62 85 GLU A O 1
ATOM 683 N N . VAL A 1 86 ? 6.796 -11.252 -19.499 1.00 93.12 86 VAL A N 1
ATOM 684 C CA . VAL A 1 86 ? 6.462 -9.943 -18.901 1.00 93.12 86 VAL A CA 1
ATOM 685 C C . VAL A 1 86 ? 7.309 -9.654 -17.659 1.00 93.12 86 VAL A C 1
ATOM 687 O O . VAL A 1 86 ? 7.725 -8.520 -17.431 1.00 93.12 86 VAL A O 1
ATOM 690 N N . GLY A 1 87 ? 7.561 -10.679 -16.845 1.00 93.19 87 GLY A N 1
ATOM 691 C CA . GLY A 1 87 ? 8.382 -10.595 -15.642 1.00 93.19 87 GLY A CA 1
ATOM 692 C C . GLY A 1 87 ? 9.886 -10.709 -15.876 1.00 93.19 87 GLY A C 1
ATOM 693 O O . GLY A 1 87 ? 10.630 -10.681 -14.897 1.00 93.19 87 GLY A O 1
ATOM 694 N N . ALA A 1 88 ? 10.333 -10.894 -17.124 1.00 93.25 88 ALA A N 1
ATOM 695 C CA . ALA A 1 88 ? 11.719 -11.207 -17.478 1.00 93.25 88 ALA A CA 1
ATOM 696 C C . ALA A 1 88 ? 12.324 -12.354 -16.630 1.00 93.25 88 ALA A C 1
ATOM 698 O O . ALA A 1 88 ? 13.494 -12.323 -16.232 1.00 93.25 88 ALA A O 1
ATOM 699 N N . ILE A 1 89 ? 11.511 -13.371 -16.330 1.00 94.44 89 ILE A N 1
ATOM 700 C CA . ILE A 1 89 ? 11.910 -14.558 -15.575 1.00 94.44 89 ILE A CA 1
ATOM 701 C C . ILE A 1 89 ? 12.885 -15.373 -16.427 1.00 94.44 89 ILE A C 1
ATOM 703 O O . ILE A 1 89 ? 12.540 -15.852 -17.504 1.00 94.44 89 ILE A O 1
ATOM 707 N N . ASN A 1 90 ? 14.106 -15.532 -15.924 1.00 92.88 90 ASN A N 1
ATOM 708 C CA . ASN A 1 90 ? 15.193 -16.232 -16.605 1.00 92.88 90 ASN A CA 1
ATOM 709 C C . ASN A 1 90 ? 15.474 -17.612 -15.985 1.00 92.88 90 ASN A C 1
ATOM 711 O O . ASN A 1 90 ? 14.827 -18.031 -15.023 1.00 92.88 90 ASN A O 1
ATOM 715 N N . ASP A 1 91 ? 16.492 -18.298 -16.506 1.00 92.69 91 ASP A N 1
ATOM 716 C CA . ASP A 1 91 ? 16.888 -19.655 -16.097 1.00 92.69 91 ASP A CA 1
ATOM 717 C C . ASP A 1 91 ? 17.381 -19.768 -14.644 1.00 92.69 91 ASP A C 1
ATOM 719 O O . ASP A 1 91 ? 17.596 -20.871 -14.145 1.00 92.69 91 ASP A O 1
ATOM 723 N N . ARG A 1 92 ? 17.544 -18.646 -13.926 1.00 94.69 92 ARG A N 1
ATOM 724 C CA . ARG A 1 92 ? 17.824 -18.647 -12.480 1.00 94.69 92 ARG A CA 1
ATOM 725 C C . ARG A 1 92 ? 16.571 -18.875 -11.635 1.00 94.69 92 ARG A C 1
ATOM 727 O O . ARG A 1 92 ? 16.682 -18.927 -10.410 1.00 94.69 92 ARG A O 1
ATOM 734 N N . TRP A 1 93 ? 15.390 -18.980 -12.250 1.00 94.56 93 TRP A N 1
ATOM 735 C CA . TRP A 1 93 ? 14.174 -19.350 -11.536 1.00 94.56 93 TRP A CA 1
ATOM 736 C C . TRP A 1 93 ? 14.359 -20.713 -10.852 1.00 94.56 93 TRP A C 1
ATOM 738 O O . TRP A 1 93 ? 14.754 -21.672 -11.521 1.00 94.56 93 TRP A O 1
ATOM 748 N N . PRO A 1 94 ? 14.086 -20.842 -9.540 1.00 95.75 94 PRO A N 1
ATOM 749 C CA . PRO A 1 94 ? 14.352 -22.088 -8.839 1.00 95.75 94 PRO A CA 1
ATOM 750 C C . PRO A 1 94 ? 13.542 -23.248 -9.441 1.00 95.75 94 PRO A C 1
ATOM 752 O O . PRO A 1 94 ? 12.314 -23.155 -9.513 1.00 95.75 94 PRO A O 1
ATOM 755 N N . PRO A 1 95 ? 14.181 -24.368 -9.829 1.00 94.50 95 PRO A N 1
ATOM 756 C CA . PRO A 1 95 ? 13.505 -25.445 -10.557 1.00 94.50 95 PRO A CA 1
ATOM 757 C C . PRO A 1 95 ? 12.433 -26.159 -9.721 1.00 94.50 95 PRO A C 1
ATOM 759 O O . PRO A 1 95 ? 11.533 -26.782 -10.275 1.00 94.50 95 PRO A O 1
ATOM 762 N N . PHE A 1 96 ? 12.506 -26.058 -8.390 1.00 94.50 96 PHE A N 1
ATOM 763 C CA . PHE A 1 96 ? 11.521 -26.627 -7.469 1.00 94.50 96 PHE A CA 1
ATOM 764 C C . PHE A 1 96 ? 10.277 -25.743 -7.271 1.00 94.50 96 PHE A C 1
ATOM 766 O O . PHE A 1 96 ? 9.303 -26.199 -6.675 1.00 94.50 96 PHE A O 1
ATOM 773 N N . VAL A 1 97 ? 10.292 -24.485 -7.734 1.00 95.12 97 VAL A N 1
ATOM 774 C CA . VAL A 1 97 ? 9.155 -23.563 -7.610 1.00 95.12 97 VAL A CA 1
ATOM 775 C C . VAL A 1 97 ? 8.333 -23.614 -8.900 1.00 95.12 97 VAL A C 1
ATOM 777 O O . VAL A 1 97 ? 8.851 -23.250 -9.960 1.00 95.12 97 VAL A O 1
ATOM 780 N N . PRO A 1 98 ? 7.045 -24.005 -8.850 1.00 95.25 98 PRO A N 1
ATOM 781 C CA . PRO A 1 98 ? 6.194 -24.031 -10.034 1.00 95.25 98 PRO A CA 1
ATOM 782 C C . PRO A 1 98 ? 6.162 -22.672 -10.738 1.00 95.25 98 PRO A C 1
ATOM 784 O O . PRO A 1 98 ? 5.931 -21.646 -10.097 1.00 95.25 98 PRO A O 1
ATOM 787 N N . LYS A 1 99 ? 6.321 -22.659 -12.069 1.00 95.00 99 LYS A N 1
ATOM 788 C CA . LYS A 1 99 ? 6.266 -21.417 -12.864 1.00 95.00 99 LYS A CA 1
ATOM 789 C C . LYS A 1 99 ? 4.930 -20.676 -12.731 1.00 95.00 99 LYS A C 1
ATOM 791 O O . LYS A 1 99 ? 4.907 -19.463 -12.879 1.00 95.00 99 LYS A O 1
ATOM 796 N N . LEU A 1 100 ? 3.850 -21.359 -12.337 1.00 94.19 100 LEU A N 1
ATOM 797 C CA . LEU A 1 100 ? 2.575 -20.718 -11.989 1.00 94.19 100 LEU A CA 1
ATOM 798 C C . LEU A 1 100 ? 2.711 -19.665 -10.878 1.00 94.19 100 LEU A C 1
ATOM 800 O O . LEU A 1 100 ? 1.992 -18.669 -10.886 1.00 94.19 100 LEU A O 1
ATOM 804 N N . MET A 1 101 ? 3.665 -19.836 -9.956 1.00 95.38 101 MET A N 1
ATOM 805 C CA . MET A 1 101 ? 3.949 -18.854 -8.904 1.00 95.38 101 MET A CA 1
ATOM 806 C C . MET A 1 101 ? 4.637 -17.586 -9.434 1.00 95.38 101 MET A C 1
ATOM 808 O O . MET A 1 101 ? 4.731 -16.603 -8.696 1.00 95.38 101 MET A O 1
ATOM 812 N N . ALA A 1 102 ? 5.078 -17.564 -10.700 1.00 95.50 102 ALA A N 1
ATOM 813 C CA . ALA A 1 102 ? 5.649 -16.374 -11.328 1.00 95.50 102 ALA A CA 1
ATOM 814 C C . ALA A 1 102 ? 4.656 -15.207 -11.332 1.00 95.50 102 ALA A C 1
ATOM 816 O O . ALA A 1 102 ? 5.071 -14.074 -11.139 1.00 95.50 102 ALA A O 1
ATOM 817 N N . TRP A 1 103 ? 3.348 -15.464 -11.443 1.00 93.75 103 TRP A N 1
ATOM 818 C CA . TRP A 1 103 ? 2.324 -14.425 -11.301 1.00 93.75 103 TRP A CA 1
ATOM 819 C C . TRP A 1 103 ? 2.406 -13.694 -9.968 1.00 93.75 103 TRP A C 1
ATOM 821 O O . TRP A 1 103 ? 2.507 -12.468 -9.944 1.00 93.75 103 TRP A O 1
ATOM 831 N N . ALA A 1 104 ? 2.396 -14.438 -8.861 1.00 92.38 104 ALA A N 1
ATOM 832 C CA . ALA A 1 104 ? 2.496 -13.845 -7.535 1.00 92.38 104 ALA A CA 1
ATOM 833 C C . ALA A 1 104 ? 3.827 -13.098 -7.374 1.00 92.38 104 ALA A C 1
ATOM 835 O O . ALA A 1 104 ? 3.840 -11.960 -6.919 1.00 92.38 104 ALA A O 1
ATOM 836 N N . TYR A 1 105 ? 4.936 -13.698 -7.813 1.00 94.62 105 TYR A N 1
ATOM 837 C CA . TYR A 1 105 ? 6.254 -13.068 -7.744 1.00 94.62 105 TYR A CA 1
ATOM 838 C C . TYR A 1 105 ? 6.326 -11.754 -8.535 1.00 94.62 105 TYR A C 1
ATOM 840 O O . TYR A 1 105 ? 6.717 -10.728 -7.982 1.00 94.62 105 TYR A O 1
ATOM 848 N N . VAL A 1 106 ? 5.913 -11.759 -9.805 1.00 94.94 106 VAL A N 1
ATOM 849 C CA . VAL A 1 106 ? 5.978 -10.583 -10.680 1.00 94.94 106 VAL A CA 1
ATOM 850 C C . VAL A 1 106 ? 5.124 -9.451 -10.118 1.00 94.94 106 VAL A C 1
ATOM 852 O O . VAL A 1 106 ? 5.620 -8.337 -10.017 1.00 94.94 106 VAL A O 1
ATOM 855 N N . TYR A 1 107 ? 3.896 -9.724 -9.667 1.00 91.12 107 TYR A N 1
ATOM 856 C CA . TYR A 1 107 ? 3.029 -8.698 -9.069 1.00 91.12 107 TYR A CA 1
ATOM 857 C C . TYR A 1 107 ? 3.536 -8.177 -7.719 1.00 91.12 107 TYR A C 1
ATOM 859 O O . TYR A 1 107 ? 3.289 -7.022 -7.380 1.00 91.12 107 TYR A O 1
ATOM 867 N N . MET A 1 108 ? 4.244 -9.005 -6.947 1.00 90.88 108 MET A N 1
ATOM 868 C CA . MET A 1 108 ? 4.872 -8.569 -5.700 1.00 90.88 108 MET A CA 1
ATOM 869 C C . MET A 1 108 ? 6.120 -7.722 -5.948 1.00 90.88 108 MET A C 1
ATOM 871 O O . MET A 1 108 ? 6.412 -6.831 -5.164 1.00 90.88 108 MET A O 1
ATOM 875 N N . ILE A 1 109 ? 6.884 -7.974 -7.008 1.00 94.62 109 ILE A N 1
ATOM 876 C CA . ILE A 1 109 ? 8.145 -7.258 -7.249 1.00 94.62 109 ILE A CA 1
ATOM 877 C C . ILE A 1 109 ? 7.963 -6.059 -8.186 1.00 94.62 109 ILE A C 1
ATOM 879 O O . ILE A 1 109 ? 8.708 -5.084 -8.074 1.00 94.62 109 ILE A O 1
ATOM 883 N N . SER A 1 110 ? 6.960 -6.072 -9.068 1.00 95.31 110 SER A N 1
ATOM 884 C CA . SER A 1 110 ? 6.760 -5.021 -10.069 1.00 95.31 110 SER A CA 1
ATOM 885 C C . SER A 1 110 ? 6.605 -3.608 -9.501 1.00 95.31 110 SER A C 1
ATOM 887 O O . SER A 1 110 ? 7.183 -2.704 -10.103 1.00 95.31 110 SER A O 1
ATOM 889 N N . PRO A 1 111 ? 5.927 -3.360 -8.357 1.00 95.75 111 PRO A N 1
ATOM 890 C CA . PRO A 1 111 ? 5.825 -2.003 -7.826 1.00 95.75 111 PRO A CA 1
ATOM 891 C C . PRO A 1 111 ? 7.195 -1.434 -7.449 1.00 95.75 111 PRO A C 1
ATOM 893 O O . PRO A 1 111 ? 7.511 -0.287 -7.772 1.00 95.75 111 PRO A O 1
ATOM 896 N N . LEU A 1 112 ? 8.043 -2.263 -6.830 1.00 95.88 112 LEU A N 1
ATOM 897 C CA . LEU A 1 112 ? 9.405 -1.892 -6.461 1.00 95.88 112 LEU A CA 1
ATOM 898 C C . LEU A 1 112 ? 10.311 -1.765 -7.693 1.00 95.88 112 LEU A C 1
ATOM 900 O O . LEU A 1 112 ? 11.126 -0.849 -7.762 1.00 95.88 112 LEU A O 1
ATOM 904 N N . ALA A 1 113 ? 10.144 -2.635 -8.692 1.00 95.88 113 ALA A N 1
ATOM 905 C CA . ALA A 1 113 ? 10.863 -2.528 -9.959 1.00 95.88 113 ALA A CA 1
ATOM 906 C C . ALA A 1 113 ? 10.499 -1.238 -10.719 1.00 95.88 113 ALA A C 1
ATOM 908 O O . ALA A 1 113 ? 11.379 -0.576 -11.269 1.00 95.88 113 ALA A O 1
ATOM 909 N N . ASN A 1 114 ? 9.229 -0.828 -10.686 1.00 96.62 114 ASN A N 1
ATOM 910 C CA . ASN A 1 114 ? 8.775 0.452 -11.228 1.00 96.62 114 ASN A CA 1
ATOM 911 C C . ASN A 1 114 ? 9.374 1.633 -10.450 1.00 96.62 114 ASN A C 1
ATOM 913 O O . ASN A 1 114 ? 9.835 2.595 -11.066 1.00 96.62 114 ASN A O 1
ATOM 917 N N . LEU A 1 115 ? 9.465 1.556 -9.116 1.00 96.62 115 LEU A N 1
ATOM 918 C CA . LEU A 1 115 ? 10.190 2.558 -8.326 1.00 96.62 115 LEU A CA 1
ATOM 919 C C . LEU A 1 115 ? 11.666 2.641 -8.730 1.00 96.62 115 LEU A C 1
ATOM 921 O O . LEU A 1 115 ? 12.165 3.740 -8.957 1.00 96.62 115 LEU A O 1
ATOM 925 N N . GLN A 1 116 ? 12.343 1.504 -8.897 1.00 96.31 116 GLN A N 1
ATOM 926 C CA . GLN A 1 116 ? 13.732 1.460 -9.360 1.00 96.31 116 GLN A CA 1
ATOM 927 C C . GLN A 1 116 ? 13.885 2.068 -10.765 1.00 96.31 116 GLN A C 1
ATOM 929 O O . GLN A 1 116 ? 14.834 2.807 -11.018 1.00 96.31 116 GLN A O 1
ATOM 934 N N . CYS A 1 117 ? 12.947 1.799 -11.677 1.00 95.94 117 CYS A N 1
ATOM 935 C CA . CYS A 1 117 ? 12.938 2.388 -13.017 1.00 95.94 117 CYS A CA 1
ATOM 936 C C . CYS A 1 117 ? 12.854 3.922 -12.955 1.00 95.94 117 CYS A C 1
ATOM 938 O O . CYS A 1 117 ? 13.624 4.619 -13.617 1.00 95.94 117 CYS A O 1
ATOM 940 N N . ASN A 1 118 ? 11.975 4.454 -12.103 1.00 96.81 118 ASN A N 1
ATOM 941 C CA . ASN A 1 118 ? 11.847 5.896 -11.895 1.00 96.81 118 ASN A CA 1
ATOM 942 C C . ASN A 1 118 ? 13.062 6.489 -11.182 1.00 96.81 118 ASN A C 1
ATOM 944 O O . ASN A 1 118 ? 13.494 7.576 -11.553 1.00 96.81 118 ASN A O 1
ATOM 948 N N . TYR A 1 119 ? 13.658 5.754 -10.241 1.00 96.31 119 TYR A N 1
ATOM 949 C CA . TYR A 1 119 ? 14.912 6.132 -9.598 1.00 96.31 119 TYR A CA 1
ATOM 950 C C . TYR A 1 119 ? 16.038 6.339 -10.616 1.00 96.31 119 TYR A C 1
ATOM 952 O O . TYR A 1 119 ? 16.709 7.368 -10.615 1.00 96.31 119 TYR A O 1
ATOM 960 N N . LEU A 1 120 ? 16.204 5.393 -11.540 1.00 96.12 120 LEU A N 1
ATOM 961 C CA . LEU A 1 120 ? 17.202 5.494 -12.607 1.00 96.12 120 LEU A CA 1
ATOM 962 C C . LEU A 1 120 ? 16.867 6.593 -13.625 1.00 96.12 120 LEU A C 1
ATOM 964 O O . LEU A 1 120 ? 17.769 7.188 -14.209 1.00 96.12 120 LEU A O 1
ATOM 968 N N . ALA A 1 121 ? 15.581 6.879 -13.835 1.00 94.38 121 ALA A N 1
ATOM 969 C CA . ALA A 1 121 ? 15.126 7.953 -14.712 1.00 94.38 121 ALA A CA 1
ATOM 970 C C . ALA A 1 121 ? 15.279 9.361 -14.113 1.00 94.38 121 ALA A C 1
ATOM 972 O O . ALA A 1 121 ? 15.159 10.338 -14.856 1.00 94.38 121 ALA A O 1
ATOM 973 N N . GLY A 1 122 ? 15.519 9.468 -12.804 1.00 93.50 122 GLY A N 1
ATOM 974 C CA . GLY A 1 122 ? 15.695 10.726 -12.087 1.00 93.50 122 GLY A CA 1
ATOM 975 C C . GLY A 1 122 ? 14.399 11.498 -11.822 1.00 93.50 122 GLY A C 1
ATOM 976 O O . GLY A 1 122 ? 13.287 11.042 -12.103 1.00 93.50 122 GLY A O 1
ATOM 977 N N . ILE A 1 123 ? 14.564 12.694 -11.256 1.00 92.56 123 ILE A N 1
ATOM 978 C CA . ILE A 1 123 ? 13.479 13.636 -10.947 1.00 92.56 123 ILE A CA 1
ATOM 979 C C . ILE A 1 123 ? 12.915 14.212 -12.253 1.00 92.56 123 ILE A C 1
ATOM 981 O O . ILE A 1 123 ? 13.650 14.461 -13.211 1.00 92.56 123 ILE A O 1
ATOM 985 N N . GLN A 1 124 ? 11.603 14.424 -12.302 1.00 89.62 124 GLN A N 1
ATOM 986 C CA . GLN A 1 124 ? 10.938 15.078 -13.421 1.00 89.62 124 GLN A CA 1
ATOM 987 C C . GLN A 1 124 ? 11.070 16.601 -13.299 1.00 89.62 124 GLN A C 1
ATOM 989 O O . GLN A 1 124 ? 10.710 17.200 -12.288 1.00 89.62 124 GLN A O 1
ATOM 994 N N . ALA A 1 125 ? 11.574 17.239 -14.354 1.00 82.31 125 ALA A N 1
ATOM 995 C CA . ALA A 1 125 ? 11.684 18.691 -14.408 1.00 82.31 125 ALA A CA 1
ATOM 996 C C . ALA A 1 125 ? 10.300 19.364 -14.452 1.00 82.31 125 ALA A C 1
ATOM 998 O O . ALA A 1 125 ? 9.366 18.844 -15.059 1.00 82.31 125 ALA A O 1
ATOM 999 N N . GLY A 1 126 ? 10.195 20.549 -13.844 1.00 83.88 126 GLY A N 1
ATOM 1000 C CA . GLY A 1 126 ? 8.987 21.380 -13.885 1.00 83.88 126 GLY A CA 1
ATOM 1001 C C . GLY A 1 126 ? 7.921 21.047 -12.839 1.00 83.88 126 GLY A C 1
ATOM 1002 O O . GLY A 1 126 ? 6.933 21.770 -12.765 1.00 83.88 126 GLY A O 1
ATOM 1003 N N . LEU A 1 127 ? 8.120 20.013 -12.014 1.00 88.19 127 LEU A N 1
ATOM 1004 C CA . LEU A 1 127 ? 7.242 19.729 -10.879 1.00 88.19 127 LEU A CA 1
ATOM 1005 C C . LEU A 1 127 ? 7.567 20.638 -9.688 1.00 88.19 127 LEU A C 1
ATOM 1007 O O . LEU A 1 127 ? 8.721 20.991 -9.434 1.00 88.19 127 LEU A O 1
ATOM 1011 N N . THR A 1 128 ? 6.529 21.018 -8.957 1.00 89.81 128 THR A N 1
ATOM 1012 C CA . THR A 1 128 ? 6.567 21.998 -7.873 1.00 89.81 128 THR A CA 1
ATOM 1013 C C . THR A 1 128 ? 6.234 21.362 -6.524 1.00 89.81 128 THR A C 1
ATOM 1015 O O . THR A 1 128 ? 5.735 20.241 -6.430 1.00 89.81 128 THR A O 1
ATOM 1018 N N . PHE A 1 129 ? 6.454 22.108 -5.439 1.00 89.81 129 PHE A N 1
ATOM 1019 C CA . PHE A 1 129 ? 5.992 21.695 -4.112 1.00 89.81 129 PHE A CA 1
ATOM 1020 C C . PHE A 1 129 ? 4.461 21.546 -4.040 1.00 89.81 129 PHE A C 1
ATOM 1022 O O . PHE A 1 129 ? 3.963 20.722 -3.277 1.00 89.81 129 PHE A O 1
ATOM 1029 N N . ALA A 1 130 ? 3.707 22.293 -4.855 1.00 90.44 130 ALA A N 1
ATOM 1030 C CA . ALA A 1 130 ? 2.260 22.123 -4.937 1.00 90.44 130 ALA A CA 1
ATOM 1031 C C . ALA A 1 130 ? 1.899 20.731 -5.479 1.00 90.44 130 ALA A C 1
ATOM 1033 O O . ALA A 1 130 ? 1.071 20.051 -4.880 1.00 90.44 130 ALA A O 1
ATOM 1034 N N . ASP A 1 131 ? 2.581 20.259 -6.530 1.00 90.44 131 ASP A N 1
ATOM 1035 C CA . ASP A 1 131 ? 2.386 18.906 -7.079 1.00 90.44 131 ASP A CA 1
ATOM 1036 C C . ASP A 1 131 ? 2.678 17.818 -6.037 1.00 90.44 131 ASP A C 1
ATOM 1038 O O . ASP A 1 131 ? 2.004 16.788 -6.000 1.00 90.44 131 ASP A O 1
ATOM 1042 N N . TYR A 1 132 ? 3.641 18.068 -5.144 1.00 92.38 132 TYR A N 1
ATOM 1043 C CA . TYR A 1 132 ? 3.931 17.185 -4.016 1.00 92.38 132 TYR A CA 1
ATOM 1044 C C . TYR A 1 132 ? 2.786 17.166 -2.997 1.00 92.38 132 TYR A C 1
ATOM 1046 O O . TYR A 1 132 ? 2.363 16.094 -2.570 1.00 92.38 132 TYR A O 1
ATOM 1054 N N . MET A 1 133 ? 2.252 18.332 -2.618 1.00 91.12 133 MET A N 1
ATOM 1055 C CA . MET A 1 133 ? 1.114 18.415 -1.693 1.00 91.12 133 MET A CA 1
ATOM 1056 C C . MET A 1 133 ? -0.124 17.707 -2.250 1.00 91.12 133 MET A C 1
ATOM 1058 O O . MET A 1 133 ? -0.860 17.088 -1.487 1.00 91.12 133 MET A O 1
ATOM 1062 N N . TRP A 1 134 ? -0.316 17.707 -3.571 1.00 90.38 134 TRP A N 1
ATOM 1063 C CA . TRP A 1 134 ? -1.416 16.978 -4.203 1.00 90.38 134 TRP A CA 1
ATOM 1064 C C . TRP A 1 134 ? -1.315 15.460 -4.075 1.00 90.38 134 TRP A C 1
ATOM 1066 O O . TRP A 1 134 ? -2.344 14.793 -4.078 1.00 90.38 134 TRP A O 1
ATOM 1076 N N . GLN A 1 135 ? -0.118 14.907 -3.855 1.00 91.56 135 GLN A N 1
ATOM 1077 C CA . GLN A 1 135 ? 0.038 13.481 -3.544 1.00 91.56 135 GLN A CA 1
ATOM 1078 C C . GLN A 1 135 ? -0.509 13.110 -2.155 1.00 91.56 135 GLN A C 1
ATOM 1080 O O . GLN A 1 135 ? -0.707 11.931 -1.874 1.00 91.56 135 GLN A O 1
ATOM 1085 N N . LEU A 1 136 ? -0.755 14.099 -1.289 1.00 92.50 136 LEU A N 1
ATOM 1086 C CA . LEU A 1 136 ? -1.325 13.930 0.051 1.00 92.50 136 LEU A CA 1
ATOM 1087 C C . LEU A 1 136 ? -2.837 14.185 0.088 1.00 92.50 136 LEU A C 1
ATOM 1089 O O . LEU A 1 136 ? -3.432 14.227 1.166 1.00 92.50 136 LEU A O 1
ATOM 1093 N N . VAL A 1 137 ? -3.462 14.386 -1.070 1.00 90.94 137 VAL A N 1
ATOM 1094 C CA . VAL A 1 137 ? -4.890 14.670 -1.175 1.00 90.94 137 VAL A CA 1
ATOM 1095 C C . VAL A 1 137 ? -5.572 13.507 -1.894 1.00 90.94 137 VAL A C 1
ATOM 1097 O O . VAL A 1 137 ? -5.098 13.084 -2.949 1.00 90.94 137 VAL A O 1
ATOM 1100 N N . PRO A 1 138 ? -6.701 12.995 -1.371 1.00 91.25 138 PRO A N 1
ATOM 1101 C CA . PRO A 1 138 ? -7.478 11.983 -2.071 1.00 91.25 138 PRO A CA 1
ATOM 1102 C C . PRO A 1 138 ? -7.872 12.446 -3.472 1.00 91.25 138 PRO A C 1
ATOM 1104 O O . PRO A 1 138 ? -8.257 13.601 -3.672 1.00 91.25 138 PRO A O 1
ATOM 1107 N N . SER A 1 139 ? -7.803 11.539 -4.445 1.00 87.81 139 SER A N 1
ATOM 1108 C CA . SER A 1 139 ? -8.075 11.843 -5.857 1.00 87.81 139 SER A CA 1
ATOM 1109 C C . SER A 1 139 ? -9.472 12.428 -6.082 1.00 87.81 139 SER A C 1
ATOM 1111 O O . SER A 1 139 ? -9.624 13.334 -6.904 1.00 87.81 139 SER A O 1
ATOM 1113 N N . CYS A 1 140 ? -10.461 12.024 -5.276 1.00 86.69 140 CYS A N 1
ATOM 1114 C CA . CYS A 1 140 ? -11.797 12.616 -5.280 1.00 86.69 140 CYS A CA 1
ATOM 1115 C C . CYS A 1 140 ? -11.808 14.122 -4.989 1.00 86.69 140 CYS A C 1
ATOM 1117 O O . CYS A 1 140 ? -12.756 14.786 -5.375 1.00 86.69 140 CYS A O 1
ATOM 1119 N N . PHE A 1 141 ? -10.790 14.689 -4.340 1.00 88.19 141 PHE A N 1
ATOM 1120 C CA . PHE A 1 141 ? -10.655 16.137 -4.162 1.00 88.19 141 PHE A CA 1
ATOM 1121 C C . PHE A 1 141 ? -9.648 16.735 -5.146 1.00 88.19 141 PHE A C 1
ATOM 1123 O O . PHE A 1 141 ? -9.905 17.800 -5.707 1.00 88.19 141 PHE A O 1
ATOM 1130 N N . ALA A 1 142 ? -8.530 16.043 -5.391 1.00 86.00 142 ALA A N 1
ATOM 1131 C CA . ALA A 1 142 ? -7.459 16.532 -6.258 1.00 86.00 142 ALA A CA 1
ATOM 1132 C C . ALA A 1 142 ? -7.929 16.775 -7.706 1.00 86.00 142 ALA A C 1
ATOM 1134 O O . ALA A 1 142 ? -7.519 17.751 -8.330 1.00 86.00 142 ALA A O 1
ATOM 1135 N N . ASN A 1 143 ? -8.848 15.948 -8.218 1.00 83.31 143 ASN A N 1
ATOM 1136 C CA . ASN A 1 143 ? -9.357 16.048 -9.592 1.00 83.31 143 ASN A CA 1
ATOM 1137 C C . ASN A 1 143 ? -10.168 17.326 -9.881 1.00 83.31 143 ASN A C 1
ATOM 1139 O O . ASN A 1 143 ? -10.371 17.668 -11.044 1.00 83.31 143 ASN A O 1
ATOM 1143 N N . TYR A 1 144 ? -10.636 18.039 -8.853 1.00 85.50 144 TYR A N 1
ATOM 1144 C CA . TYR A 1 144 ? -11.427 19.263 -9.026 1.00 85.50 144 TYR A CA 1
ATOM 114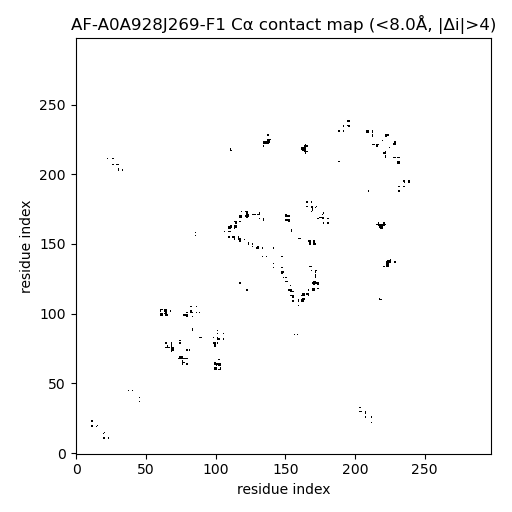5 C C . TYR A 1 144 ? -10.580 20.532 -9.137 1.00 85.50 144 TYR A C 1
ATOM 1147 O O . TYR A 1 144 ? -11.132 21.624 -9.285 1.00 85.50 144 TYR A O 1
ATOM 1155 N N . ILE A 1 145 ? -9.254 20.414 -9.058 1.00 79.25 145 ILE A N 1
ATOM 1156 C CA . ILE A 1 145 ? -8.362 21.565 -9.005 1.00 79.25 145 ILE A CA 1
ATOM 1157 C C . ILE A 1 145 ? -7.564 21.632 -10.310 1.00 79.25 145 ILE A C 1
ATOM 1159 O O . ILE A 1 145 ? -6.691 20.794 -10.548 1.00 79.25 145 ILE A O 1
ATOM 1163 N N . PRO A 1 146 ? -7.855 22.612 -11.187 1.00 70.81 146 PRO A N 1
ATOM 1164 C CA . PRO A 1 146 ? -7.037 22.842 -12.367 1.00 70.81 146 PRO A CA 1
ATOM 1165 C C . PRO A 1 146 ? -5.637 23.248 -11.889 1.00 70.81 146 PRO A C 1
ATOM 1167 O O . PRO A 1 146 ? -5.527 23.952 -10.891 1.00 70.81 146 PRO A O 1
ATOM 1170 N N . HIS A 1 147 ? -4.581 22.828 -12.592 1.00 67.81 147 HIS A N 1
ATOM 1171 C CA . HIS A 1 147 ? -3.155 23.134 -12.334 1.00 67.81 147 HIS A CA 1
ATOM 1172 C C . HIS A 1 147 ? -2.315 22.100 -11.567 1.00 67.81 147 HIS A C 1
ATOM 1174 O O . HIS A 1 147 ? -1.166 22.403 -11.253 1.00 67.81 147 HIS A O 1
ATOM 1180 N N . VAL A 1 148 ? -2.796 20.875 -11.334 1.00 74.69 148 VAL A N 1
ATOM 1181 C CA . VAL A 1 148 ? -1.897 19.787 -10.903 1.00 74.69 148 VAL A CA 1
ATOM 1182 C C . VAL A 1 148 ? -1.231 19.172 -12.127 1.00 74.69 148 VAL A C 1
ATOM 1184 O O . VAL A 1 148 ? -1.916 18.649 -13.011 1.00 74.69 148 VAL A O 1
ATOM 1187 N N . SER A 1 149 ? 0.097 19.243 -12.204 1.00 81.31 149 SER A N 1
ATOM 1188 C CA . SER A 1 149 ? 0.825 18.565 -13.276 1.00 81.31 149 SER A CA 1
ATOM 1189 C C . SER A 1 149 ? 0.771 17.063 -13.029 1.00 81.31 149 SER A C 1
ATOM 1191 O O . SER A 1 149 ? 1.123 16.588 -11.949 1.00 81.31 149 SER A O 1
ATOM 1193 N N . ALA A 1 150 ? 0.342 16.295 -14.031 1.00 84.12 150 ALA A N 1
ATOM 1194 C CA . ALA A 1 150 ? 0.403 14.844 -13.942 1.00 84.12 150 ALA A CA 1
ATOM 1195 C C . ALA A 1 150 ? 1.868 14.403 -13.797 1.00 84.12 150 ALA A C 1
ATOM 1197 O O . ALA A 1 150 ? 2.740 14.814 -14.571 1.00 84.12 150 ALA A O 1
ATOM 1198 N N . VAL A 1 151 ? 2.136 13.569 -12.795 1.00 89.06 151 VAL A N 1
ATOM 1199 C CA . VAL A 1 151 ? 3.461 12.980 -12.609 1.00 89.06 151 VAL A CA 1
ATOM 1200 C C . VAL A 1 151 ? 3.614 11.847 -13.616 1.00 89.06 151 VAL A C 1
ATOM 1202 O O . VAL A 1 151 ? 2.849 10.884 -13.593 1.00 89.06 151 VAL A O 1
ATOM 1205 N N . ASP A 1 152 ? 4.597 11.965 -14.505 1.00 91.31 152 ASP A N 1
ATOM 1206 C CA . ASP A 1 152 ? 4.892 10.938 -15.497 1.00 91.31 152 ASP A CA 1
ATOM 1207 C C . ASP A 1 152 ? 5.669 9.803 -14.823 1.00 91.31 152 ASP A C 1
ATOM 1209 O O . ASP A 1 152 ? 6.864 9.926 -14.505 1.00 91.31 152 ASP A O 1
ATOM 1213 N N . VAL A 1 153 ? 4.944 8.715 -14.562 1.00 92.75 153 VAL A N 1
ATOM 1214 C CA . VAL A 1 153 ? 5.451 7.493 -13.946 1.00 92.75 153 VAL A CA 1
ATOM 1215 C C . VAL A 1 153 ? 5.922 6.541 -15.035 1.00 92.75 153 VAL A C 1
ATOM 1217 O O . VAL A 1 153 ? 5.132 6.021 -15.822 1.00 92.75 153 VAL A O 1
ATOM 1220 N N . LYS A 1 154 ? 7.222 6.241 -15.034 1.00 94.31 154 LYS A N 1
ATOM 1221 C CA . LYS A 1 154 ? 7.786 5.245 -15.947 1.00 94.31 154 LYS A CA 1
ATOM 1222 C C . LYS A 1 154 ? 7.509 3.838 -15.438 1.00 94.31 154 LYS A C 1
ATOM 1224 O O . LYS A 1 154 ? 7.812 3.515 -14.292 1.00 94.31 154 LYS A O 1
ATOM 1229 N N . LEU A 1 155 ? 6.965 2.993 -16.301 1.00 94.69 155 LEU A N 1
ATOM 1230 C CA . LEU A 1 155 ? 6.694 1.593 -15.997 1.00 94.69 155 LEU A CA 1
ATOM 1231 C C . LEU A 1 155 ? 7.741 0.713 -16.676 1.00 94.69 155 LEU A C 1
ATOM 1233 O O . LEU A 1 155 ? 8.118 0.969 -17.819 1.00 94.69 155 LEU A O 1
ATOM 1237 N N . LEU A 1 156 ? 8.173 -0.348 -15.995 1.00 93.31 156 LEU A N 1
ATOM 1238 C CA . LEU A 1 156 ? 9.068 -1.351 -16.572 1.00 93.31 156 LEU A CA 1
ATOM 1239 C C . LEU A 1 156 ? 8.402 -2.062 -17.758 1.00 93.31 156 LEU A C 1
ATOM 1241 O O . LEU A 1 156 ? 9.044 -2.333 -18.767 1.00 93.31 156 LEU A O 1
ATOM 1245 N N . HIS A 1 157 ? 7.106 -2.348 -17.628 1.00 94.00 157 HIS A N 1
ATOM 1246 C CA . HIS A 1 157 ? 6.291 -2.950 -18.671 1.00 94.00 157 HIS A CA 1
ATOM 1247 C C . HIS A 1 157 ? 4.866 -2.372 -18.614 1.00 94.00 157 HIS A C 1
ATOM 1249 O O . HIS A 1 157 ? 4.310 -2.284 -17.516 1.00 94.00 157 HIS A O 1
ATOM 1255 N N . PRO A 1 158 ? 4.215 -2.038 -19.748 1.00 91.44 158 PRO A N 1
ATOM 1256 C CA . PRO A 1 158 ? 2.872 -1.440 -19.752 1.00 91.44 158 PRO A CA 1
ATOM 1257 C C . PRO A 1 158 ? 1.786 -2.294 -19.084 1.00 91.44 158 PRO A C 1
ATOM 1259 O O . PRO A 1 158 ? 0.797 -1.768 -18.591 1.00 91.44 158 PRO A O 1
ATOM 1262 N N . ALA A 1 159 ? 1.960 -3.618 -19.046 1.00 89.62 159 ALA A N 1
ATOM 1263 C CA . ALA A 1 159 ? 1.039 -4.520 -18.342 1.00 89.62 159 ALA A CA 1
ATOM 1264 C C . ALA A 1 159 ? 1.181 -4.476 -16.803 1.00 89.62 159 ALA A C 1
ATOM 1266 O O . ALA A 1 159 ? 0.294 -4.950 -16.093 1.00 89.62 159 ALA A O 1
ATOM 1267 N N . LEU A 1 160 ? 2.280 -3.918 -16.285 1.00 92.19 160 LEU A N 1
ATOM 1268 C CA . LEU A 1 160 ? 2.610 -3.835 -14.861 1.00 92.19 160 LEU A CA 1
ATOM 1269 C C . LEU A 1 160 ? 2.419 -2.395 -14.365 1.00 92.19 160 LEU A C 1
ATOM 1271 O O . LEU A 1 160 ? 3.373 -1.720 -13.991 1.00 92.19 160 LEU A O 1
ATOM 1275 N N . ILE A 1 161 ? 1.168 -1.931 -14.375 1.00 91.31 161 ILE A N 1
ATOM 1276 C CA . ILE A 1 161 ? 0.782 -0.539 -14.066 1.00 91.31 161 ILE A CA 1
ATOM 1277 C C . ILE A 1 161 ? 0.877 -0.151 -12.584 1.00 91.31 161 ILE A C 1
ATOM 1279 O O . ILE A 1 161 ? 0.664 1.001 -12.234 1.00 91.31 161 ILE A O 1
ATOM 1283 N N . VAL A 1 162 ? 1.140 -1.118 -11.708 1.00 90.50 162 VAL A N 1
ATOM 1284 C CA . VAL A 1 162 ? 1.134 -0.933 -10.254 1.00 90.50 162 VAL A CA 1
ATOM 1285 C C . VAL A 1 162 ? 2.498 -0.410 -9.806 1.00 90.50 162 VAL A C 1
ATOM 1287 O O . VAL A 1 162 ? 3.529 -0.978 -10.173 1.00 90.50 162 VAL A O 1
ATOM 1290 N N . SER A 1 163 ? 2.523 0.645 -8.999 1.00 93.69 163 SER A N 1
ATOM 1291 C CA . SER A 1 163 ? 3.741 1.309 -8.521 1.00 93.69 163 SER A CA 1
ATOM 1292 C C . SER A 1 163 ? 3.610 1.681 -7.052 1.00 93.69 163 SER A C 1
ATOM 1294 O O . SER A 1 163 ? 2.517 1.990 -6.602 1.00 93.69 163 SER A O 1
ATOM 1296 N N . THR A 1 164 ? 4.715 1.698 -6.304 1.00 95.81 164 THR A N 1
ATOM 1297 C CA . THR A 1 164 ? 4.672 2.123 -4.895 1.00 95.81 164 THR A CA 1
ATOM 1298 C C . THR A 1 164 ? 4.155 3.564 -4.757 1.00 95.81 164 THR A C 1
ATOM 1300 O O . THR A 1 164 ? 4.338 4.384 -5.664 1.00 95.81 164 THR A O 1
ATOM 1303 N N . ALA A 1 165 ? 3.611 3.917 -3.588 1.00 95.94 165 ALA A N 1
ATOM 1304 C CA . ALA A 1 165 ? 3.253 5.302 -3.248 1.00 95.94 165 ALA A CA 1
ATOM 1305 C C . ALA A 1 165 ? 4.420 6.283 -3.427 1.00 95.94 165 ALA A C 1
ATOM 1307 O O . ALA A 1 165 ? 4.241 7.475 -3.671 1.00 95.94 165 ALA A O 1
ATOM 1308 N N . PHE A 1 166 ? 5.643 5.764 -3.322 1.00 97.12 166 PHE A N 1
ATOM 1309 C CA . PHE A 1 166 ? 6.860 6.551 -3.346 1.00 97.12 166 PHE A CA 1
ATOM 1310 C C . PHE A 1 166 ? 7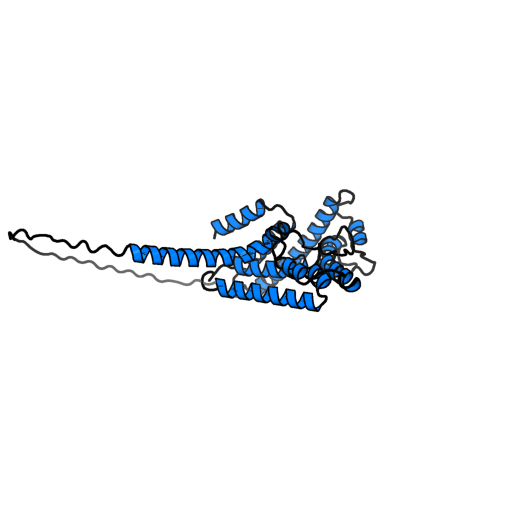.279 7.003 -4.744 1.00 97.12 166 PHE A C 1
ATOM 1312 O O . PHE A 1 166 ? 8.138 7.875 -4.854 1.00 97.12 166 PHE A O 1
ATOM 1319 N N . VAL A 1 167 ? 6.708 6.442 -5.816 1.00 96.69 167 VAL A N 1
ATOM 1320 C CA . VAL A 1 167 ? 7.145 6.769 -7.179 1.00 96.69 167 VAL A CA 1
ATOM 1321 C C . VAL A 1 167 ? 6.854 8.224 -7.529 1.00 96.69 167 VAL A C 1
ATOM 1323 O O . VAL A 1 167 ? 7.757 8.935 -7.971 1.00 96.69 167 VAL A O 1
ATOM 1326 N N . ALA A 1 168 ? 5.628 8.692 -7.297 1.00 94.88 168 ALA A N 1
ATOM 1327 C CA . ALA A 1 168 ? 5.248 10.055 -7.656 1.00 94.88 168 ALA A CA 1
ATOM 1328 C C . ALA A 1 168 ? 6.032 11.095 -6.838 1.00 94.88 168 ALA A C 1
ATOM 1330 O O . ALA A 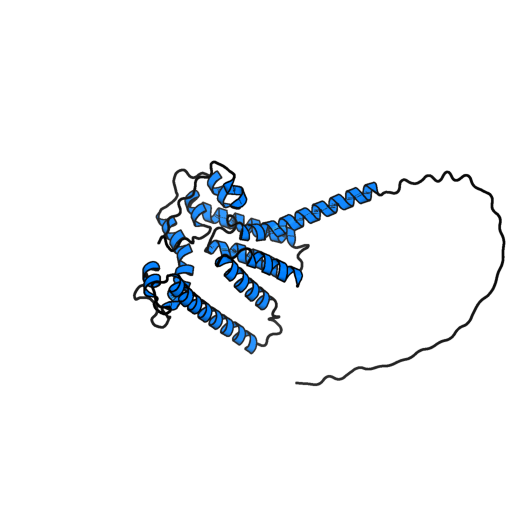1 168 ? 6.616 12.027 -7.390 1.00 94.88 168 ALA A O 1
ATOM 1331 N N . VAL A 1 169 ? 6.135 10.889 -5.524 1.00 96.06 169 VAL A N 1
ATOM 1332 C CA . VAL A 1 169 ? 6.888 11.785 -4.632 1.00 96.06 169 VAL A CA 1
ATOM 1333 C C . VAL A 1 169 ? 8.397 11.746 -4.879 1.00 96.06 169 VAL A C 1
ATOM 1335 O O . VAL A 1 169 ? 9.052 12.780 -4.748 1.00 96.06 169 VAL A O 1
ATOM 1338 N N . TYR A 1 170 ? 8.951 10.608 -5.318 1.00 97.31 170 TYR A N 1
ATOM 1339 C CA . TYR A 1 170 ? 10.330 10.537 -5.803 1.00 97.31 170 TYR A CA 1
ATOM 1340 C C . TYR A 1 170 ? 10.519 11.389 -7.060 1.00 97.31 170 TYR A C 1
ATOM 1342 O O . TYR A 1 170 ? 11.477 12.155 -7.160 1.00 97.31 170 TYR A O 1
ATOM 1350 N N . ARG A 1 171 ? 9.597 11.290 -8.022 1.00 95.81 171 ARG A N 1
ATOM 1351 C CA . ARG A 1 171 ? 9.674 12.045 -9.280 1.00 95.81 171 ARG A CA 1
ATOM 1352 C C . ARG A 1 171 ? 9.581 13.556 -9.067 1.00 95.81 171 ARG A C 1
ATOM 1354 O O . ARG A 1 171 ? 10.038 14.285 -9.939 1.00 95.81 171 ARG A O 1
ATOM 1361 N N . ILE A 1 172 ? 9.069 14.013 -7.922 1.00 95.31 172 ILE A N 1
ATOM 1362 C CA . ILE A 1 172 ? 9.008 15.432 -7.542 1.00 95.31 172 ILE A CA 1
ATOM 1363 C C . ILE A 1 172 ? 10.216 15.855 -6.689 1.00 95.31 172 ILE A C 1
ATOM 1365 O O . ILE A 1 172 ? 10.890 16.829 -7.011 1.00 95.31 172 ILE A O 1
ATOM 1369 N N . GLY A 1 173 ? 10.495 15.142 -5.592 1.00 95.12 173 GLY A N 1
ATOM 1370 C CA . GLY A 1 173 ? 11.454 15.563 -4.556 1.00 95.12 173 GLY A CA 1
ATOM 1371 C C . GLY A 1 173 ? 12.651 14.630 -4.353 1.00 95.12 173 GLY A C 1
ATOM 1372 O O . GLY A 1 173 ? 13.390 14.776 -3.376 1.00 95.12 173 GLY A O 1
ATOM 1373 N N . GLY A 1 174 ? 12.831 13.634 -5.218 1.00 96.00 174 GLY A N 1
ATOM 1374 C CA . GLY A 1 174 ? 13.856 12.601 -5.082 1.00 96.00 174 GLY A CA 1
ATOM 1375 C C . GLY A 1 174 ? 13.699 11.767 -3.807 1.00 96.00 174 GLY A C 1
ATOM 1376 O O . GLY A 1 174 ? 12.610 11.612 -3.255 1.00 96.00 174 GLY A O 1
ATOM 1377 N N . ILE A 1 175 ? 14.820 11.244 -3.303 1.00 96.31 175 ILE A N 1
ATOM 1378 C CA . ILE A 1 175 ? 14.859 10.446 -2.064 1.00 96.31 175 ILE A CA 1
ATOM 1379 C C . ILE A 1 175 ? 14.327 11.250 -0.864 1.00 96.31 175 ILE A C 1
ATOM 1381 O O . ILE A 1 175 ? 13.621 10.704 -0.019 1.00 96.31 175 ILE A O 1
ATOM 1385 N N . GLY A 1 176 ? 14.626 12.554 -0.803 1.00 95.94 176 GLY A N 1
ATOM 1386 C CA . GLY A 1 176 ? 14.123 13.436 0.253 1.00 95.94 176 GLY A CA 1
ATOM 1387 C C . GLY A 1 176 ? 12.596 13.514 0.264 1.00 95.94 176 GLY A C 1
ATOM 1388 O O . GLY A 1 176 ? 11.989 13.408 1.328 1.00 95.94 176 GLY A O 1
ATOM 1389 N N . GLY A 1 177 ? 11.977 13.602 -0.919 1.00 95.00 177 GLY A N 1
ATOM 1390 C CA . GLY A 1 177 ? 10.524 13.540 -1.080 1.00 95.00 177 GLY A CA 1
ATOM 1391 C C . GLY A 1 177 ? 9.924 12.224 -0.579 1.00 95.00 177 GLY A C 1
ATOM 1392 O O . GLY A 1 177 ? 8.910 12.243 0.110 1.00 95.00 177 GLY A O 1
ATOM 1393 N N . MET A 1 178 ? 10.574 11.085 -0.838 1.00 96.94 178 MET A N 1
ATOM 1394 C CA . MET A 1 178 ? 10.107 9.788 -0.327 1.00 96.94 178 MET A CA 1
ATOM 1395 C C . MET A 1 178 ? 10.101 9.733 1.206 1.00 96.94 178 MET A C 1
ATOM 1397 O O . MET A 1 178 ? 9.115 9.302 1.802 1.00 96.94 178 MET A O 1
ATOM 1401 N N . PHE A 1 179 ? 11.182 10.182 1.855 1.00 97.44 179 PHE A N 1
ATOM 1402 C CA . PHE A 1 179 ? 11.255 10.203 3.319 1.00 97.44 179 PHE A CA 1
ATOM 1403 C C . PHE A 1 179 ? 10.261 11.188 3.928 1.00 97.44 179 PHE A C 1
ATOM 1405 O O . PHE A 1 179 ? 9.605 10.855 4.913 1.00 97.44 179 PHE A O 1
ATOM 1412 N N . ALA A 1 180 ? 10.120 12.379 3.343 1.00 96.56 180 ALA A N 1
ATOM 1413 C CA . ALA A 1 180 ? 9.131 13.349 3.792 1.00 96.56 180 ALA A CA 1
ATOM 1414 C C . ALA A 1 180 ? 7.712 12.764 3.720 1.00 96.56 180 ALA A C 1
ATOM 1416 O O . ALA A 1 180 ? 6.958 12.891 4.682 1.00 96.56 180 ALA A O 1
ATOM 1417 N N . PHE A 1 181 ? 7.373 12.069 2.631 1.00 96.12 181 PHE A N 1
ATOM 1418 C CA . PHE A 1 181 ? 6.067 11.434 2.456 1.00 96.12 181 PHE A CA 1
ATOM 1419 C C . PHE A 1 181 ? 5.841 10.360 3.519 1.00 96.12 181 PHE A C 1
ATOM 1421 O O . PHE A 1 181 ? 4.859 10.425 4.251 1.00 96.12 181 PHE A O 1
ATOM 1428 N N . TYR A 1 182 ? 6.817 9.465 3.697 1.00 96.06 182 TYR A N 1
ATOM 1429 C CA . TYR A 1 182 ? 6.784 8.434 4.733 1.00 96.06 182 TYR A CA 1
ATOM 1430 C C . TYR A 1 182 ? 6.538 9.015 6.134 1.00 96.06 182 TYR A C 1
ATOM 1432 O O . TYR A 1 182 ? 5.667 8.545 6.863 1.00 96.06 182 TYR A O 1
ATOM 1440 N N . PHE A 1 183 ? 7.269 10.062 6.530 1.00 96.81 183 PHE A N 1
ATOM 1441 C CA . PHE A 1 183 ? 7.088 10.662 7.855 1.00 96.81 183 PHE A CA 1
ATOM 1442 C C . PHE A 1 183 ? 5.745 11.381 8.007 1.00 96.81 183 PHE A C 1
ATOM 1444 O O . PHE A 1 183 ? 5.168 11.333 9.093 1.00 96.81 183 PHE A O 1
ATOM 1451 N N . ILE A 1 184 ? 5.230 12.011 6.946 1.00 95.12 184 ILE A N 1
ATOM 1452 C CA . ILE A 1 184 ? 3.888 12.610 6.948 1.00 95.12 184 ILE A CA 1
ATOM 1453 C C . ILE A 1 184 ? 2.824 11.526 7.144 1.00 95.12 184 ILE A C 1
ATOM 1455 O O . ILE A 1 184 ? 1.934 11.699 7.975 1.00 95.12 184 ILE A O 1
ATOM 1459 N N . GLU A 1 185 ? 2.932 10.395 6.449 1.00 94.19 185 GLU A N 1
ATOM 1460 C CA . GLU A 1 185 ? 2.003 9.276 6.619 1.00 94.19 185 GLU A CA 1
ATOM 1461 C C . GLU A 1 185 ? 2.064 8.672 8.023 1.00 94.19 185 GLU A C 1
ATOM 1463 O O . GLU A 1 185 ? 1.025 8.437 8.640 1.00 94.19 185 GLU A O 1
ATOM 1468 N N . ILE A 1 186 ? 3.265 8.465 8.571 1.00 94.94 186 ILE A N 1
ATOM 1469 C CA . ILE A 1 186 ? 3.423 7.994 9.952 1.00 94.94 186 ILE A CA 1
ATOM 1470 C C . ILE A 1 186 ? 2.805 8.994 10.933 1.00 94.94 186 ILE A C 1
ATOM 1472 O O . ILE A 1 186 ? 2.069 8.588 11.833 1.00 94.94 186 ILE A O 1
ATOM 1476 N N . ALA A 1 187 ? 3.051 10.294 10.755 1.00 94.81 187 ALA A N 1
ATOM 1477 C CA . ALA A 1 187 ? 2.453 11.330 11.591 1.00 94.81 187 ALA A CA 1
ATOM 1478 C C . ALA A 1 187 ? 0.919 11.326 11.493 1.00 94.81 187 ALA A C 1
ATOM 1480 O O . ALA A 1 187 ? 0.249 11.447 12.519 1.00 94.81 187 ALA A O 1
ATOM 1481 N N . LEU A 1 188 ? 0.362 11.127 10.294 1.00 92.00 188 LEU A N 1
ATOM 1482 C CA . LEU A 1 188 ? -1.078 11.001 10.070 1.00 92.00 188 LEU A CA 1
ATOM 1483 C C . LEU A 1 188 ? -1.654 9.784 10.804 1.00 92.00 188 LEU A C 1
ATOM 1485 O O . LEU A 1 188 ? -2.611 9.934 11.560 1.00 92.00 188 LEU A O 1
ATOM 1489 N N . ILE A 1 189 ? -1.054 8.602 10.642 1.00 92.00 189 ILE A N 1
ATOM 1490 C CA . ILE A 1 189 ? -1.483 7.373 11.330 1.00 92.00 189 ILE A CA 1
ATOM 1491 C C . ILE A 1 189 ? -1.441 7.571 12.849 1.00 92.00 189 ILE A C 1
ATOM 1493 O O . ILE A 1 189 ? -2.405 7.254 13.544 1.00 92.00 189 ILE A O 1
ATOM 1497 N N . VAL A 1 190 ? -0.353 8.140 13.371 1.00 92.50 190 VAL A N 1
ATOM 1498 C CA . VAL A 1 190 ? -0.188 8.416 14.803 1.00 92.50 190 VAL A CA 1
ATOM 1499 C C . VAL A 1 190 ? -1.244 9.405 15.303 1.00 92.50 190 VAL A C 1
ATOM 1501 O O . VAL A 1 190 ? -1.871 9.155 16.333 1.00 92.50 190 VAL A O 1
ATOM 1504 N N . ALA A 1 191 ? -1.492 10.496 14.575 1.00 90.69 191 ALA A N 1
ATOM 1505 C CA . ALA A 1 191 ? -2.519 11.475 14.924 1.00 90.69 191 ALA A CA 1
ATOM 1506 C C . ALA A 1 191 ? -3.916 10.840 14.971 1.00 90.69 191 ALA A C 1
ATOM 1508 O O . ALA A 1 191 ? -4.683 11.092 15.901 1.00 90.69 191 ALA A O 1
ATOM 1509 N N . VAL A 1 192 ? -4.219 9.976 14.003 1.00 88.75 192 VAL A N 1
ATOM 1510 C CA . VAL A 1 192 ? -5.488 9.250 13.902 1.00 88.75 192 VAL A CA 1
ATOM 1511 C C . VAL A 1 192 ? -5.645 8.284 15.080 1.00 88.75 192 VAL A C 1
ATOM 1513 O O . VAL A 1 192 ? -6.660 8.342 15.772 1.00 88.75 192 VAL A O 1
ATOM 1516 N N . VAL A 1 193 ? -4.614 7.500 15.421 1.00 89.06 193 VAL A N 1
ATOM 1517 C CA . VAL A 1 193 ? -4.612 6.639 16.622 1.00 89.06 193 VAL A CA 1
ATOM 1518 C C . VAL A 1 193 ? -4.846 7.454 17.897 1.00 89.06 193 VAL A C 1
ATOM 1520 O O . VAL A 1 193 ? -5.716 7.105 18.697 1.00 89.06 193 VAL A O 1
ATOM 1523 N N . PHE A 1 194 ? -4.123 8.562 18.088 1.00 89.06 194 PHE A N 1
ATOM 1524 C CA . PHE A 1 194 ? -4.278 9.407 19.277 1.00 89.06 194 PHE A CA 1
ATOM 1525 C C . PHE A 1 194 ? -5.664 10.051 19.383 1.00 89.06 194 PHE A C 1
ATOM 1527 O O . PHE A 1 194 ? -6.186 10.175 20.497 1.00 89.06 194 PHE A O 1
ATOM 1534 N N . ALA A 1 195 ? -6.256 10.455 18.257 1.00 84.94 195 ALA A N 1
ATOM 1535 C CA . ALA A 1 195 ? -7.587 11.052 18.214 1.00 84.94 195 ALA A CA 1
ATOM 1536 C C . ALA A 1 195 ? -8.681 10.046 18.605 1.00 84.94 195 ALA A C 1
ATOM 1538 O O . ALA A 1 195 ? -9.640 10.416 19.281 1.00 84.94 195 ALA A O 1
ATOM 1539 N N . THR A 1 196 ? -8.519 8.773 18.238 1.00 83.44 196 THR A N 1
ATOM 1540 C CA . THR A 1 196 ? -9.571 7.755 18.377 1.00 83.44 196 THR A CA 1
ATOM 1541 C C . THR A 1 196 ? -9.401 6.828 19.583 1.00 83.44 196 THR A C 1
ATOM 1543 O O . THR A 1 196 ? -10.340 6.113 19.938 1.00 83.44 196 THR A O 1
ATOM 1546 N N . GLN A 1 197 ? -8.231 6.821 20.236 1.00 81.94 197 GLN A N 1
ATOM 1547 C CA . GLN A 1 197 ? -7.892 5.885 21.326 1.00 81.94 197 GLN A CA 1
ATOM 1548 C C . GLN A 1 197 ? -8.920 5.848 22.474 1.00 81.94 197 GLN A C 1
ATOM 1550 O O . GLN A 1 197 ? -9.082 4.819 23.116 1.00 81.94 197 GLN A O 1
ATOM 1555 N N . LYS A 1 198 ? -9.620 6.962 22.742 1.00 76.06 198 LYS A N 1
ATOM 1556 C CA . LYS A 1 198 ? -10.548 7.094 23.883 1.00 76.06 198 LYS A CA 1
ATOM 1557 C C . LYS A 1 198 ? -11.959 6.574 23.611 1.00 76.06 198 LYS A C 1
ATOM 1559 O O . LYS A 1 198 ? -12.757 6.501 24.538 1.00 76.06 198 LYS A O 1
ATOM 1564 N N . ARG A 1 199 ? -12.309 6.314 22.349 1.00 67.75 199 ARG A N 1
ATOM 1565 C CA . ARG A 1 199 ? -13.665 5.886 21.957 1.00 67.75 199 ARG A CA 1
ATOM 1566 C C . ARG A 1 199 ? -13.676 4.558 21.228 1.00 67.75 199 ARG A C 1
ATOM 1568 O O . ARG A 1 199 ? -14.678 3.853 21.266 1.00 67.75 199 ARG A O 1
ATOM 1575 N N . ILE A 1 200 ? -12.570 4.219 20.576 1.00 62.72 200 ILE A N 1
ATOM 1576 C CA . ILE A 1 200 ? -12.377 2.940 19.908 1.00 62.72 200 ILE A CA 1
ATOM 1577 C C . ILE A 1 200 ? -11.570 2.045 20.850 1.00 62.72 200 ILE A C 1
ATOM 1579 O O . ILE A 1 200 ? -10.452 1.649 20.541 1.00 62.72 200 ILE A O 1
ATOM 1583 N N . GLU A 1 201 ? -12.119 1.736 22.027 1.00 54.19 201 GLU A N 1
ATOM 1584 C CA . GLU A 1 201 ? -11.415 0.861 22.975 1.00 54.19 201 GLU A CA 1
ATOM 1585 C C . GLU A 1 201 ? -11.250 -0.569 22.422 1.00 54.19 201 GLU A C 1
ATOM 1587 O O . GLU A 1 201 ? -10.354 -1.284 22.862 1.00 54.19 201 GLU A O 1
ATOM 1592 N N . HIS A 1 202 ? -12.020 -0.987 21.400 1.00 53.47 202 HIS A N 1
ATOM 1593 C CA . HIS A 1 202 ? -12.066 -2.403 20.996 1.00 53.47 202 HIS A CA 1
ATOM 1594 C C . HIS A 1 202 ? -12.229 -2.727 19.501 1.00 53.47 202 HIS A C 1
ATOM 1596 O O . HIS A 1 202 ? -12.473 -3.887 19.169 1.00 53.47 202 HIS A O 1
ATOM 1602 N N . SER A 1 203 ? -12.083 -1.787 18.561 1.00 66.75 203 SER A N 1
ATOM 1603 C CA . SER A 1 203 ? -12.238 -2.166 17.146 1.00 66.75 203 SER A CA 1
ATOM 1604 C C . SER A 1 203 ? -10.927 -2.689 16.556 1.00 66.75 203 SER A C 1
ATOM 1606 O O . SER A 1 203 ? -10.136 -1.935 15.997 1.00 66.75 203 SER A O 1
ATOM 1608 N N . CYS A 1 204 ? -10.698 -4.002 16.650 1.00 70.69 204 CYS A N 1
ATOM 1609 C CA . CYS A 1 204 ? -9.649 -4.706 15.895 1.00 70.69 204 CYS A CA 1
ATOM 1610 C C . CYS A 1 204 ? -9.673 -4.312 14.402 1.00 70.69 204 CYS A C 1
ATOM 1612 O O . CYS A 1 204 ? -8.628 -4.064 13.803 1.00 70.69 204 CYS A O 1
ATOM 1614 N N . ALA A 1 205 ? -10.873 -4.121 13.841 1.00 71.94 205 ALA A N 1
ATOM 1615 C CA . ALA A 1 205 ? -11.072 -3.672 12.466 1.00 71.94 205 ALA A CA 1
ATOM 1616 C C . ALA A 1 205 ? -10.432 -2.302 12.168 1.00 71.94 205 ALA A C 1
ATOM 1618 O O . ALA A 1 205 ? -9.932 -2.093 11.065 1.00 71.94 205 ALA A O 1
ATOM 1619 N N . TYR A 1 206 ? -10.390 -1.385 13.138 1.00 76.88 206 TYR A N 1
ATOM 1620 C CA . TYR A 1 206 ? -9.772 -0.068 12.965 1.00 76.88 206 TYR A CA 1
ATOM 1621 C C . TYR A 1 206 ? -8.249 -0.156 12.817 1.00 76.88 206 TYR A C 1
ATOM 1623 O O . TYR A 1 206 ? -7.695 0.334 11.834 1.00 76.88 206 TYR A O 1
ATOM 1631 N N . TYR A 1 207 ? -7.570 -0.836 13.746 1.00 79.25 207 TYR A N 1
ATOM 1632 C CA . TYR A 1 207 ? -6.117 -1.030 13.662 1.00 79.25 207 TYR A CA 1
ATOM 1633 C C . TYR A 1 207 ? -5.716 -1.784 12.398 1.00 79.25 207 TYR A C 1
ATOM 1635 O O . TYR A 1 207 ? -4.676 -1.511 11.805 1.00 79.25 207 TYR A O 1
ATOM 1643 N N . MET A 1 208 ? -6.571 -2.697 11.950 1.00 77.25 208 MET A N 1
ATOM 1644 C CA . MET A 1 208 ? -6.374 -3.394 10.691 1.00 77.25 208 MET A CA 1
ATOM 1645 C C . MET A 1 208 ? -6.565 -2.508 9.468 1.00 77.25 208 MET A C 1
ATOM 1647 O O . MET A 1 208 ? -5.807 -2.654 8.514 1.00 77.25 208 MET A O 1
ATOM 1651 N N . GLY A 1 209 ? -7.512 -1.571 9.503 1.00 79.94 209 GLY A N 1
ATOM 1652 C CA . GLY A 1 209 ? -7.645 -0.534 8.482 1.00 79.94 209 GLY A CA 1
ATOM 1653 C C . GLY A 1 209 ? -6.384 0.326 8.376 1.00 79.94 209 GLY A C 1
ATOM 1654 O O . GLY A 1 209 ? -5.898 0.554 7.274 1.00 79.94 209 GLY A O 1
ATOM 1655 N N . LEU A 1 210 ? -5.798 0.726 9.510 1.00 86.38 210 LEU A N 1
ATOM 1656 C CA . LEU A 1 210 ? -4.539 1.483 9.539 1.00 86.38 210 LEU A CA 1
ATOM 1657 C C . LEU A 1 210 ? -3.339 0.666 9.050 1.00 86.38 210 LEU A C 1
ATOM 1659 O O . LEU A 1 210 ? -2.525 1.166 8.276 1.00 86.38 210 LEU A O 1
ATOM 1663 N N . PHE A 1 211 ? -3.235 -0.597 9.467 1.00 85.12 211 PHE A N 1
ATOM 1664 C CA . PHE A 1 211 ? -2.208 -1.505 8.960 1.00 85.12 211 PHE A CA 1
ATOM 1665 C C . PHE A 1 211 ? -2.336 -1.687 7.448 1.00 85.12 211 PHE A C 1
ATOM 1667 O O . PHE A 1 211 ? -1.345 -1.607 6.728 1.00 85.12 211 PHE A O 1
ATOM 1674 N N . TYR A 1 212 ? -3.557 -1.894 6.960 1.00 83.19 212 TYR A N 1
ATOM 1675 C CA . TYR A 1 212 ? -3.826 -2.038 5.541 1.00 83.19 212 TYR A CA 1
ATOM 1676 C C . TYR A 1 212 ? -3.486 -0.761 4.764 1.00 83.19 212 TYR A C 1
ATOM 1678 O O . TYR A 1 212 ? -2.793 -0.843 3.752 1.00 83.19 212 TYR A O 1
ATOM 1686 N N . PHE A 1 213 ? -3.896 0.407 5.264 1.00 88.19 213 PHE A N 1
ATOM 1687 C CA . PHE A 1 213 ? -3.513 1.699 4.702 1.00 88.19 213 PHE A CA 1
ATOM 1688 C C . PHE A 1 213 ? -1.992 1.806 4.555 1.00 88.19 213 PHE A C 1
ATOM 1690 O O . PHE A 1 213 ? -1.497 2.110 3.475 1.00 88.19 213 PHE A O 1
ATOM 1697 N N . PHE A 1 214 ? -1.244 1.469 5.608 1.00 90.69 214 PHE A N 1
ATOM 1698 C CA . PHE A 1 214 ? 0.214 1.516 5.575 1.00 90.69 214 PHE A CA 1
ATOM 1699 C C . PHE A 1 214 ? 0.818 0.499 4.594 1.00 90.69 214 PHE A C 1
ATOM 1701 O O . PHE A 1 214 ? 1.702 0.847 3.818 1.00 90.69 214 PHE A O 1
ATOM 1708 N N . MET A 1 215 ? 0.326 -0.744 4.589 1.00 87.31 215 MET A N 1
ATOM 1709 C CA . MET A 1 215 ? 0.778 -1.800 3.673 1.00 87.31 215 MET A CA 1
ATOM 1710 C C . MET A 1 215 ? 0.543 -1.443 2.206 1.00 87.31 215 MET A C 1
ATOM 1712 O O . MET A 1 215 ? 1.326 -1.837 1.339 1.00 87.31 215 MET A O 1
ATOM 1716 N N . MET A 1 216 ? -0.518 -0.689 1.922 1.00 88.44 216 MET A N 1
ATOM 1717 C CA . MET A 1 216 ? -0.846 -0.279 0.565 1.00 88.44 216 MET A CA 1
ATOM 1718 C C . MET A 1 216 ? 0.200 0.626 -0.067 1.00 88.44 216 MET A C 1
ATOM 1720 O O . MET A 1 216 ? 0.317 0.576 -1.285 1.00 88.44 216 MET A O 1
ATOM 1724 N N . ASN A 1 217 ? 1.047 1.306 0.713 1.00 91.75 217 ASN A N 1
ATOM 1725 C CA . ASN A 1 217 ? 2.175 2.076 0.177 1.00 91.75 217 ASN A CA 1
ATOM 1726 C C . ASN A 1 217 ? 3.108 1.274 -0.731 1.00 91.75 217 ASN A C 1
ATOM 1728 O O . ASN A 1 217 ? 3.782 1.830 -1.602 1.00 91.75 217 ASN A O 1
ATOM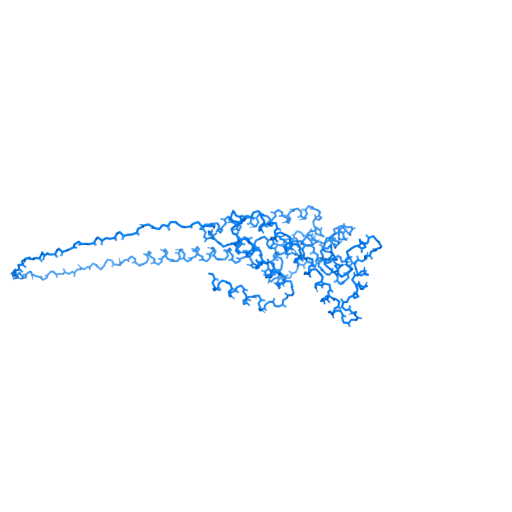 1732 N N . PHE A 1 218 ? 3.157 -0.043 -0.544 1.00 89.94 218 PHE A N 1
ATOM 1733 C CA . PHE A 1 218 ? 3.940 -0.916 -1.401 1.00 89.94 218 PHE A CA 1
ATOM 1734 C C . PHE A 1 218 ? 3.332 -1.087 -2.804 1.00 89.94 218 PHE A C 1
ATOM 1736 O O . PHE A 1 218 ? 4.067 -1.327 -3.756 1.00 89.94 218 PHE A O 1
ATOM 1743 N N . PHE A 1 219 ? 2.017 -0.945 -2.959 1.00 89.06 219 PHE A N 1
ATOM 1744 C CA . PHE A 1 219 ? 1.313 -1.208 -4.217 1.00 89.06 219 PHE A CA 1
ATOM 1745 C C . PHE A 1 219 ? 0.722 0.043 -4.865 1.00 89.06 219 PHE A C 1
ATOM 1747 O O . PHE A 1 219 ? 0.524 0.039 -6.073 1.00 89.06 219 PHE A O 1
ATOM 1754 N N . ASP A 1 220 ? 0.404 1.076 -4.094 1.00 90.62 220 ASP A N 1
ATOM 1755 C CA . ASP A 1 220 ? -0.181 2.316 -4.603 1.00 90.62 220 ASP A CA 1
ATOM 1756 C C . ASP A 1 220 ? -0.050 3.430 -3.555 1.00 90.62 220 ASP A C 1
ATOM 1758 O O . ASP A 1 220 ? 0.360 3.165 -2.428 1.00 90.62 220 ASP A O 1
ATOM 1762 N N . ASN A 1 221 ? -0.424 4.662 -3.892 1.00 92.81 221 ASN A N 1
ATOM 1763 C CA . ASN A 1 221 ? -0.587 5.749 -2.931 1.00 92.81 221 ASN A CA 1
ATOM 1764 C C . ASN A 1 221 ? -1.935 5.610 -2.185 1.00 92.81 221 ASN A C 1
ATOM 1766 O O . ASN A 1 221 ? -2.990 5.917 -2.757 1.00 92.81 221 ASN A O 1
ATOM 1770 N N . PRO A 1 222 ? -1.939 5.196 -0.900 1.00 91.56 222 PRO A N 1
ATOM 1771 C CA . PRO A 1 222 ? -3.171 4.960 -0.155 1.00 91.56 222 PRO A CA 1
ATOM 1772 C C . PRO A 1 222 ? -3.903 6.257 0.216 1.00 91.56 222 PRO A C 1
ATOM 1774 O O . PRO A 1 222 ? -5.100 6.213 0.508 1.00 91.56 222 PRO A O 1
ATOM 1777 N N . VAL A 1 223 ? -3.217 7.404 0.198 1.00 91.69 223 VAL A N 1
ATOM 1778 C CA . VAL A 1 223 ? -3.834 8.719 0.408 1.00 91.69 223 VAL A CA 1
ATOM 1779 C C . VAL A 1 223 ? -4.602 9.151 -0.837 1.00 91.69 223 VAL A C 1
ATOM 1781 O O . VAL A 1 223 ? -5.708 9.670 -0.719 1.00 91.69 223 VAL A O 1
ATOM 1784 N N . ALA A 1 224 ? -4.036 8.927 -2.025 1.00 88.81 224 ALA A N 1
ATOM 1785 C CA . ALA A 1 224 ? -4.670 9.292 -3.289 1.00 88.81 224 ALA A CA 1
ATOM 1786 C C . ALA A 1 224 ? -5.843 8.361 -3.639 1.00 88.81 224 ALA A C 1
ATOM 1788 O O . ALA A 1 224 ? -6.852 8.820 -4.184 1.00 88.81 224 ALA A O 1
ATOM 1789 N N . TYR A 1 225 ? -5.739 7.068 -3.321 1.00 87.00 225 TYR A N 1
ATOM 1790 C CA . TYR A 1 225 ? -6.802 6.101 -3.585 1.00 87.00 225 TYR A CA 1
ATOM 1791 C C . TYR A 1 225 ? -7.986 6.306 -2.627 1.00 87.00 225 TYR A C 1
ATOM 1793 O O . TYR A 1 225 ? -7.862 6.190 -1.409 1.00 87.00 225 TYR A O 1
ATOM 1801 N N . GLU A 1 226 ? -9.158 6.620 -3.184 1.00 84.69 226 GLU A N 1
ATOM 1802 C CA . GLU A 1 226 ? -10.318 7.118 -2.430 1.00 84.69 226 GLU A CA 1
ATOM 1803 C C . GLU A 1 226 ? -10.735 6.172 -1.297 1.00 84.69 226 GLU A C 1
ATOM 1805 O O . GLU A 1 226 ? -10.963 6.601 -0.168 1.00 84.69 226 GLU A O 1
ATOM 1810 N N . ILE A 1 227 ? -10.783 4.866 -1.572 1.00 81.38 227 ILE A N 1
ATOM 1811 C CA . ILE A 1 227 ? -11.262 3.860 -0.615 1.00 81.38 227 ILE A CA 1
ATOM 1812 C C . ILE A 1 227 ? -10.335 3.766 0.597 1.00 81.38 227 ILE A C 1
ATOM 1814 O O . ILE A 1 227 ? -10.813 3.766 1.731 1.00 81.38 227 ILE A O 1
ATOM 1818 N N . THR A 1 228 ? -9.020 3.691 0.378 1.00 83.31 228 THR A N 1
ATOM 1819 C CA . THR A 1 228 ? -8.033 3.648 1.469 1.00 83.31 228 THR A CA 1
ATOM 1820 C C . THR A 1 228 ? -7.993 4.970 2.215 1.00 83.31 228 THR A C 1
ATOM 1822 O O . THR A 1 228 ? -7.934 4.968 3.443 1.00 83.31 228 THR A O 1
ATOM 1825 N N . ALA A 1 229 ? -8.126 6.094 1.514 1.00 87.62 229 ALA A N 1
ATOM 1826 C CA . ALA A 1 229 ? -8.195 7.399 2.147 1.00 87.62 229 ALA A CA 1
ATOM 1827 C C . ALA A 1 229 ? -9.405 7.512 3.089 1.00 87.62 229 ALA A C 1
ATOM 1829 O O . ALA A 1 229 ? -9.277 7.995 4.217 1.00 87.62 229 ALA A O 1
ATOM 1830 N N . PHE A 1 230 ? -10.570 6.989 2.687 1.00 84.06 230 PHE A N 1
ATOM 1831 C CA . PHE A 1 230 ? -11.757 6.944 3.545 1.00 84.06 230 PHE A CA 1
ATOM 1832 C C . PHE A 1 230 ? -11.581 6.067 4.788 1.00 84.06 230 PHE A C 1
ATOM 1834 O O . PHE A 1 230 ? -12.190 6.375 5.813 1.00 84.06 230 PHE A O 1
ATOM 1841 N N . MET A 1 231 ? -10.716 5.046 4.759 1.00 81.00 231 MET A N 1
ATOM 1842 C CA . MET A 1 231 ? -10.408 4.257 5.961 1.00 81.00 231 MET A CA 1
ATOM 1843 C C . MET A 1 231 ? -9.756 5.100 7.063 1.00 81.00 231 MET A C 1
ATOM 1845 O O . MET A 1 231 ? -9.988 4.829 8.240 1.00 81.00 231 MET A O 1
ATOM 1849 N N . ILE A 1 232 ? -8.997 6.141 6.700 1.00 82.38 232 ILE A N 1
ATOM 1850 C CA . ILE A 1 232 ? -8.434 7.109 7.652 1.00 82.38 232 ILE A CA 1
ATOM 1851 C C . ILE A 1 232 ? -9.401 8.261 7.939 1.00 82.38 232 ILE A C 1
ATOM 1853 O O . ILE A 1 232 ? -9.514 8.698 9.087 1.00 82.38 232 ILE A O 1
ATOM 1857 N N . MET A 1 233 ? -10.119 8.757 6.927 1.00 84.25 233 MET A N 1
ATOM 1858 C CA . MET A 1 233 ? -11.043 9.880 7.114 1.00 84.25 233 MET A CA 1
ATOM 1859 C C . MET A 1 233 ? -12.234 9.511 8.003 1.00 84.25 233 MET A C 1
ATOM 1861 O O . MET A 1 233 ? -12.642 10.320 8.831 1.00 84.25 233 MET A O 1
ATOM 1865 N N . TYR A 1 234 ? -12.790 8.304 7.871 1.00 82.56 234 TYR A N 1
ATOM 1866 C CA . TYR A 1 234 ? -13.991 7.899 8.606 1.00 82.56 234 TYR A CA 1
ATOM 1867 C C . TYR A 1 234 ? -13.835 7.979 10.141 1.00 82.56 234 TYR A C 1
ATOM 1869 O O . TYR A 1 234 ? -14.676 8.616 10.779 1.00 82.56 234 TYR A O 1
ATOM 1877 N N . PRO A 1 235 ? -12.766 7.437 10.758 1.00 79.94 235 PRO A N 1
ATOM 1878 C CA . PRO A 1 235 ? -12.504 7.604 12.189 1.00 79.94 235 PRO A CA 1
ATOM 1879 C C . PRO A 1 235 ? -12.414 9.071 12.633 1.00 79.94 235 PRO A C 1
ATOM 1881 O O . PRO A 1 235 ? -12.977 9.443 13.662 1.00 79.94 235 PRO A O 1
ATOM 1884 N N . LEU A 1 236 ? -11.757 9.923 11.840 1.00 83.19 236 LEU A N 1
ATOM 1885 C CA . LEU A 1 236 ? -11.636 11.353 12.137 1.00 83.19 236 LEU A CA 1
ATOM 1886 C C . LEU A 1 236 ? -12.988 12.072 12.050 1.00 83.19 236 LEU A C 1
ATOM 1888 O O . LEU A 1 236 ? -13.327 12.868 12.927 1.00 83.19 236 LEU A O 1
ATOM 1892 N N . LEU A 1 237 ? -13.781 11.769 11.020 1.00 84.81 237 LEU A N 1
ATOM 1893 C CA . LEU A 1 237 ? -15.129 12.313 10.846 1.00 84.81 237 LEU A CA 1
ATOM 1894 C C . LEU A 1 237 ? -16.064 11.865 11.972 1.00 84.81 237 LEU A C 1
ATOM 1896 O O . LEU A 1 237 ? -16.858 12.670 12.457 1.00 84.81 237 LEU A O 1
ATOM 1900 N N . TYR A 1 238 ? -15.945 10.615 12.424 1.00 82.88 238 TYR A N 1
ATOM 1901 C CA . TYR A 1 238 ? -16.692 10.106 13.570 1.00 82.88 238 TYR A CA 1
ATOM 1902 C C . TYR A 1 238 ? -16.353 10.877 14.854 1.00 82.88 238 TYR A C 1
ATOM 1904 O O . TYR A 1 238 ? -17.261 11.324 15.560 1.00 82.88 238 TYR A O 1
ATOM 1912 N N . GLU A 1 239 ? -15.065 11.103 15.135 1.00 83.50 239 GLU A N 1
ATOM 1913 C CA . GLU A 1 239 ? -14.635 11.903 16.288 1.00 83.50 239 GLU A CA 1
ATOM 1914 C C . GLU A 1 239 ? -15.140 13.347 16.206 1.00 83.50 239 GLU A C 1
ATOM 1916 O O . GLU A 1 239 ? -15.695 13.870 17.180 1.00 83.50 239 GLU A O 1
ATOM 1921 N N . LEU A 1 240 ? -15.024 13.974 15.032 1.00 86.75 240 LEU A N 1
ATOM 1922 C CA . LEU A 1 240 ? -15.519 15.326 14.787 1.00 86.75 240 LEU A CA 1
ATOM 1923 C C . LEU A 1 240 ? -17.035 15.417 15.004 1.00 86.75 240 LEU A C 1
ATOM 1925 O O . LEU A 1 240 ? -17.505 16.283 15.746 1.00 86.75 240 LEU A O 1
ATOM 1929 N N . PHE A 1 241 ? -17.806 14.500 14.416 1.00 88.19 241 PHE A N 1
ATOM 1930 C CA . PHE A 1 241 ? -19.257 14.444 14.584 1.00 88.19 241 PHE A CA 1
ATOM 1931 C C . PHE A 1 241 ? -19.639 14.278 16.056 1.00 88.19 241 PHE A C 1
ATOM 1933 O O . PHE A 1 241 ? -20.517 14.975 16.569 1.00 88.19 241 PHE A O 1
ATOM 1940 N N . ALA A 1 242 ? -18.939 13.407 16.778 1.00 84.19 242 ALA A N 1
ATOM 1941 C CA . ALA A 1 242 ? -19.230 13.160 18.176 1.00 84.19 242 ALA A CA 1
ATOM 1942 C C . ALA A 1 242 ? -18.863 14.351 19.087 1.00 84.19 242 ALA A C 1
ATOM 1944 O O . ALA A 1 242 ? -19.494 14.535 20.133 1.00 84.19 242 ALA A O 1
ATOM 1945 N N . LEU A 1 243 ? -17.879 15.178 18.710 1.00 89.69 243 LEU A N 1
ATOM 1946 C CA . LEU A 1 243 ? -17.608 16.471 19.354 1.00 89.69 243 LEU A CA 1
ATOM 1947 C C . LEU A 1 243 ? -18.725 17.487 19.077 1.00 89.69 243 LEU A C 1
ATOM 1949 O O . LEU A 1 243 ? -19.218 18.112 20.018 1.00 89.69 243 LEU A O 1
ATOM 1953 N N . ILE A 1 244 ? -19.179 17.596 17.825 1.00 93.50 244 ILE A N 1
ATOM 1954 C CA . ILE A 1 244 ? -20.284 18.488 17.435 1.00 93.50 244 ILE A CA 1
ATOM 1955 C C . ILE A 1 244 ? -21.559 18.130 18.210 1.00 93.50 244 ILE A C 1
ATOM 1957 O O . ILE A 1 244 ? -22.162 18.997 18.842 1.00 93.50 244 ILE A O 1
ATOM 1961 N N . VAL A 1 245 ? -21.940 16.848 18.247 1.00 93.69 245 VAL A N 1
ATOM 1962 C CA . VAL A 1 245 ? -23.122 16.375 18.990 1.00 93.69 245 VAL A CA 1
ATOM 1963 C C . VAL A 1 245 ? -23.021 16.709 20.481 1.00 93.69 245 VAL A C 1
ATOM 1965 O O . VAL A 1 245 ? -24.017 17.099 21.095 1.00 93.69 245 VAL A O 1
ATOM 1968 N N . LYS A 1 246 ? -21.829 16.584 21.078 1.00 93.12 246 LYS A N 1
ATOM 1969 C CA . LYS A 1 246 ? -21.597 16.925 22.488 1.00 93.12 246 LYS A CA 1
ATOM 1970 C C . LYS A 1 246 ? -21.831 18.415 22.757 1.00 93.12 246 LYS A C 1
ATOM 1972 O O . LYS A 1 246 ? -22.528 18.746 23.718 1.00 93.12 246 LYS A O 1
ATOM 1977 N N . GLU A 1 247 ? -21.300 19.301 21.916 1.00 95.88 247 GLU A N 1
ATOM 1978 C CA . GLU A 1 247 ? -21.500 20.748 22.071 1.00 95.88 247 GLU A CA 1
ATOM 1979 C C . GLU A 1 247 ? -22.953 21.163 21.797 1.00 95.88 247 GLU A C 1
ATOM 1981 O O . GLU A 1 247 ? -23.522 21.932 22.573 1.00 95.88 247 GLU A O 1
ATOM 1986 N N . VAL A 1 248 ? -23.616 20.578 20.793 1.00 96.06 248 VAL A N 1
ATOM 1987 C CA . VAL A 1 248 ? -25.049 20.816 20.538 1.00 96.06 248 VAL A CA 1
ATOM 1988 C C . VAL A 1 248 ? -25.900 20.410 21.747 1.00 96.06 248 VAL A C 1
ATOM 1990 O O . VAL A 1 248 ? -26.738 21.192 22.199 1.00 96.06 248 VAL A O 1
ATOM 1993 N N . ARG A 1 249 ? -25.657 19.236 22.351 1.00 95.31 249 ARG A N 1
ATOM 1994 C CA . ARG A 1 249 ? -26.367 18.805 23.574 1.00 95.31 249 ARG A CA 1
ATOM 1995 C C . ARG A 1 249 ? -26.161 19.772 24.741 1.00 95.31 249 ARG A C 1
ATOM 1997 O O . ARG A 1 249 ? -27.108 20.047 25.475 1.00 95.31 249 ARG A O 1
ATOM 2004 N N . LYS A 1 250 ? -24.948 20.307 24.899 1.00 95.69 250 LYS A N 1
ATOM 2005 C CA . LYS A 1 250 ? -24.607 21.300 25.930 1.00 95.69 250 LYS A CA 1
ATOM 2006 C C . LYS A 1 250 ? -25.303 22.645 25.697 1.00 95.69 250 LYS A C 1
ATOM 2008 O O . LYS A 1 250 ? -25.673 23.313 26.660 1.00 95.69 250 LYS A O 1
ATOM 2013 N N . LEU A 1 251 ? -25.503 23.053 24.444 1.00 94.88 251 LEU A N 1
ATOM 2014 C CA . LEU A 1 251 ? -26.281 24.251 24.113 1.00 94.88 251 LEU A CA 1
ATOM 2015 C C . LEU A 1 251 ? -27.775 24.048 24.392 1.00 94.88 251 LEU A C 1
ATOM 2017 O O . LEU A 1 251 ? -28.403 24.923 24.989 1.00 94.88 251 LEU A O 1
ATOM 2021 N N . ILE A 1 252 ? -28.329 22.884 24.042 1.00 94.50 252 ILE A N 1
ATOM 2022 C CA . ILE A 1 252 ? -29.735 22.545 24.316 1.00 94.50 252 ILE A CA 1
ATOM 2023 C C . ILE A 1 252 ? -30.001 22.488 25.827 1.00 94.50 252 ILE A C 1
ATOM 2025 O O . ILE A 1 252 ? -31.009 23.021 26.289 1.00 94.50 252 ILE A O 1
ATOM 2029 N N . SER A 1 253 ? -29.102 21.895 26.620 1.00 93.94 253 SER A N 1
ATOM 2030 C CA . SER A 1 253 ? -29.281 21.812 28.076 1.00 93.94 253 SER A CA 1
ATOM 2031 C C . SER A 1 253 ? -29.227 23.177 28.770 1.00 93.94 253 SER A C 1
ATOM 2033 O O . SER A 1 253 ? -29.931 23.378 29.756 1.00 93.94 253 SER A O 1
ATOM 2035 N N . LYS A 1 254 ? -28.466 24.143 28.234 1.00 91.69 254 LYS A N 1
ATOM 2036 C CA . LYS A 1 254 ? -28.473 25.535 28.720 1.00 91.69 254 LYS A CA 1
ATOM 2037 C C . LYS A 1 254 ? -29.813 26.237 28.482 1.00 91.69 254 LYS A C 1
ATOM 2039 O O . LYS A 1 254 ? -30.252 26.976 29.356 1.00 91.69 254 LYS A O 1
ATOM 2044 N N . HIS A 1 255 ? -30.457 25.993 27.339 1.00 87.38 255 HIS A N 1
ATOM 2045 C CA . HIS A 1 255 ? -31.746 26.608 26.987 1.00 87.38 255 HIS A CA 1
ATOM 2046 C C . HIS A 1 255 ? -32.944 25.910 27.641 1.00 87.38 255 HIS A C 1
ATOM 2048 O O . HIS A 1 255 ? -33.974 26.537 27.848 1.00 87.38 255 HIS A O 1
ATOM 2054 N N . LYS A 1 256 ? -32.806 24.633 28.018 1.00 83.94 256 LYS A N 1
ATOM 2055 C CA . LYS A 1 256 ? -33.802 23.898 28.812 1.00 83.94 256 LYS A CA 1
ATOM 2056 C C . LYS A 1 256 ? -33.756 24.206 30.312 1.00 83.94 256 LYS A C 1
ATOM 2058 O O . LYS A 1 256 ? -34.457 23.530 31.063 1.00 83.94 256 LYS A O 1
ATOM 2063 N N . LYS A 1 257 ? -32.969 25.192 30.778 1.00 66.75 257 LYS A N 1
ATOM 2064 C CA . LYS A 1 257 ? -33.155 25.688 32.148 1.00 66.75 257 LYS A CA 1
ATOM 2065 C C . LYS A 1 257 ? -34.619 26.121 32.261 1.00 66.75 257 LYS A C 1
ATOM 2067 O O . LYS A 1 257 ? -35.017 26.984 31.479 1.00 66.75 257 LYS A O 1
ATOM 2072 N N . PRO A 1 258 ? -35.419 25.496 33.144 1.00 63.66 258 PRO A N 1
ATOM 2073 C CA . PRO A 1 258 ? -36.817 25.852 33.272 1.00 63.66 258 PRO A CA 1
ATOM 2074 C C . PRO A 1 258 ? -36.859 27.350 33.541 1.00 63.66 258 PRO A C 1
ATOM 2076 O O . PRO A 1 258 ? -36.185 27.829 34.456 1.00 63.66 258 PRO A O 1
ATOM 2079 N N . VAL A 1 259 ? -37.596 28.089 32.707 1.00 66.69 259 VAL A N 1
ATOM 2080 C CA . VAL A 1 259 ? -38.087 29.401 33.116 1.00 66.69 259 VAL A CA 1
ATOM 2081 C C . VAL A 1 259 ? -38.759 29.108 34.440 1.00 66.69 259 VAL A C 1
ATOM 2083 O O . VAL A 1 259 ? -39.695 28.309 34.473 1.00 66.69 259 VAL A O 1
ATOM 2086 N N . ALA A 1 260 ? -38.182 29.612 35.531 1.00 64.94 260 ALA A N 1
ATOM 2087 C CA . ALA A 1 260 ? -38.834 29.548 36.817 1.00 64.94 260 ALA A CA 1
ATOM 2088 C C . ALA A 1 260 ? -40.180 30.216 36.573 1.00 64.94 260 ALA A C 1
ATOM 2090 O O . ALA A 1 260 ? -40.241 31.426 36.369 1.00 64.94 260 ALA A O 1
ATOM 2091 N N . VAL A 1 261 ? -41.229 29.404 36.451 1.00 63.41 261 VAL A N 1
ATOM 2092 C CA . VAL A 1 261 ? -42.589 29.894 36.499 1.00 63.41 261 VAL A CA 1
ATOM 2093 C C . VAL A 1 261 ? -42.656 30.452 37.903 1.00 63.41 261 VAL A C 1
ATOM 2095 O O . VAL A 1 261 ? -42.716 29.697 38.873 1.00 63.41 261 VAL A O 1
ATOM 2098 N N . THR A 1 262 ? -42.479 31.765 38.022 1.00 63.16 262 THR A N 1
ATOM 2099 C CA . THR A 1 262 ? -42.859 32.508 39.209 1.00 63.16 262 THR A CA 1
ATOM 2100 C C . THR A 1 262 ? -44.343 32.250 39.342 1.00 63.16 262 THR A C 1
ATOM 2102 O O . THR A 1 262 ? -45.161 32.896 38.693 1.00 63.16 262 THR A O 1
ATOM 2105 N N . ALA A 1 263 ? -44.672 31.203 40.090 1.00 58.81 263 ALA A N 1
ATOM 2106 C CA . ALA A 1 263 ? -45.999 30.992 40.602 1.00 58.81 263 ALA A CA 1
ATOM 2107 C C . ALA A 1 263 ? -46.253 32.153 41.569 1.00 58.81 263 ALA A C 1
ATOM 2109 O O . ALA A 1 263 ? -46.012 32.047 42.768 1.00 58.81 263 ALA A O 1
ATOM 2110 N N . GLU A 1 264 ? -46.697 33.289 41.031 1.00 56.56 264 GLU A N 1
ATOM 2111 C CA . GLU A 1 264 ? -47.653 34.137 41.735 1.00 56.56 264 GLU A CA 1
ATOM 2112 C C . GLU A 1 264 ? -48.938 33.313 41.848 1.00 56.56 264 GLU A C 1
ATOM 2114 O O . GLU A 1 264 ? -49.864 33.416 41.050 1.00 56.56 264 GLU A O 1
ATOM 2119 N N . THR A 1 265 ? -48.940 32.383 42.796 1.00 53.19 265 THR A N 1
ATOM 2120 C CA . THR A 1 265 ? -50.168 31.813 43.333 1.00 53.19 265 THR A CA 1
ATOM 2121 C C . THR A 1 265 ? -50.476 32.582 44.597 1.00 53.19 265 THR A C 1
ATOM 2123 O O . THR A 1 265 ? -49.903 32.313 45.655 1.00 53.19 265 THR A O 1
ATOM 2126 N N . ASP A 1 266 ? -51.388 33.540 44.452 1.00 55.19 266 ASP A N 1
ATOM 2127 C CA . ASP A 1 266 ? -52.286 33.948 45.519 1.00 55.19 266 ASP A CA 1
ATOM 2128 C C . ASP A 1 266 ? -52.831 32.693 46.208 1.00 55.19 266 ASP A C 1
ATOM 2130 O O . ASP A 1 266 ? -53.367 31.780 45.574 1.00 55.19 266 ASP A O 1
ATOM 2134 N N . ALA A 1 267 ? -52.623 32.631 47.517 1.00 53.69 267 ALA A N 1
ATOM 2135 C CA . ALA A 1 267 ? -53.034 31.526 48.358 1.00 53.69 267 ALA A CA 1
ATOM 2136 C C . ALA A 1 267 ? -54.565 31.453 48.466 1.00 53.69 267 ALA A C 1
ATOM 2138 O O . ALA A 1 267 ? -55.190 32.447 48.844 1.00 53.69 267 ALA A O 1
ATOM 2139 N N . PRO A 1 268 ? -55.178 30.269 48.297 1.00 51.97 268 PRO A N 1
ATOM 2140 C CA . PRO A 1 268 ? -56.436 29.963 48.940 1.00 51.97 268 PRO A CA 1
ATOM 2141 C C . PRO A 1 268 ? -56.189 29.091 50.172 1.00 51.97 268 PRO A C 1
ATOM 2143 O O . PRO A 1 268 ? -55.562 28.033 50.142 1.00 51.97 268 PRO A O 1
ATOM 2146 N N . THR A 1 269 ? -56.717 29.627 51.257 1.00 49.94 269 THR A N 1
ATOM 2147 C CA . THR A 1 269 ? -57.000 29.110 52.588 1.00 49.94 269 THR A CA 1
ATOM 2148 C C . THR A 1 269 ? -57.122 27.588 52.740 1.00 49.94 269 THR A C 1
ATOM 2150 O O . THR A 1 269 ? -57.864 26.903 52.043 1.00 49.94 269 THR A O 1
ATOM 2153 N N . VAL A 1 270 ? -56.423 27.122 53.773 1.00 48.75 270 VAL A N 1
ATOM 2154 C CA . VAL A 1 270 ? -56.454 25.815 54.437 1.00 48.75 270 VAL A CA 1
ATOM 2155 C C . VAL A 1 270 ? -57.877 25.362 54.794 1.00 48.75 270 VAL A C 1
ATOM 2157 O O . VAL A 1 270 ? -58.594 26.093 55.474 1.00 48.75 270 VAL A O 1
ATOM 2160 N N . ILE A 1 271 ? -58.230 24.114 54.463 1.00 48.69 271 ILE A N 1
ATOM 2161 C CA . ILE A 1 271 ? -59.198 23.313 55.231 1.00 48.69 271 ILE A CA 1
ATOM 2162 C C . ILE A 1 271 ? -58.545 21.958 55.526 1.00 48.69 271 ILE A C 1
ATOM 2164 O O . ILE A 1 271 ? -58.151 21.234 54.614 1.00 48.69 271 ILE A O 1
ATOM 2168 N N . GLN A 1 272 ? -58.382 21.673 56.818 1.00 48.66 272 GLN A N 1
ATOM 2169 C CA . GLN A 1 272 ? -57.958 20.390 57.374 1.00 48.66 272 GLN A CA 1
ATOM 2170 C C . GLN A 1 272 ? -59.187 19.528 57.675 1.00 48.66 272 GLN A C 1
ATOM 2172 O O . GLN A 1 272 ? -60.083 19.999 58.361 1.00 48.66 272 GLN A O 1
ATOM 2177 N N . GLU A 1 273 ? -59.148 18.265 57.264 1.00 41.94 273 GLU A N 1
ATOM 2178 C CA . GLU A 1 273 ? -59.818 17.089 57.846 1.00 41.94 273 GLU A CA 1
ATOM 2179 C C . GLU A 1 273 ? -58.984 15.897 57.324 1.00 41.94 273 GLU A C 1
ATOM 2181 O O . GLU A 1 273 ? -58.639 15.873 56.147 1.00 41.94 273 GLU A O 1
ATOM 2186 N N . GLY A 1 274 ? -58.487 14.923 58.082 1.00 45.03 274 GLY A N 1
ATOM 2187 C CA . GLY A 1 274 ? -58.849 14.424 59.400 1.00 45.03 274 GLY A CA 1
ATOM 2188 C C . GLY A 1 274 ? -59.096 12.914 59.264 1.00 45.03 274 GLY A C 1
ATOM 2189 O O . GLY A 1 274 ? -59.959 12.534 58.484 1.00 45.03 274 GLY A O 1
ATOM 2190 N N . ALA A 1 275 ? -58.366 12.106 60.050 1.00 41.53 275 ALA A N 1
ATOM 2191 C CA . ALA A 1 275 ? -58.571 10.671 60.330 1.00 41.53 275 ALA A CA 1
ATOM 2192 C C . ALA A 1 275 ? -58.172 9.644 59.240 1.00 41.53 275 ALA A C 1
ATOM 2194 O O . ALA A 1 275 ? -58.282 9.912 58.053 1.00 41.53 275 ALA A O 1
ATOM 2195 N N . GLU A 1 276 ? -57.769 8.400 59.517 1.00 43.97 276 GLU A N 1
ATOM 2196 C CA . GLU A 1 276 ? -57.225 7.646 60.666 1.00 43.97 276 GLU A CA 1
ATOM 2197 C C . GLU A 1 276 ? -57.059 6.187 60.151 1.00 43.97 276 GLU A C 1
ATOM 2199 O O . GLU A 1 276 ? -57.598 5.844 59.099 1.00 43.97 276 GLU A O 1
ATOM 2204 N N . ASN A 1 277 ? -56.385 5.338 60.929 1.00 44.12 277 ASN A N 1
ATOM 2205 C CA . ASN A 1 277 ? -56.418 3.863 60.937 1.00 44.12 277 ASN A CA 1
ATOM 2206 C C . ASN A 1 277 ? -55.286 3.059 60.267 1.00 44.12 277 ASN A C 1
ATOM 2208 O O . ASN A 1 277 ? -55.248 2.803 59.067 1.00 44.12 277 ASN A O 1
ATOM 2212 N N . ASP A 1 278 ? -54.438 2.587 61.186 1.00 43.94 278 ASP A N 1
ATOM 2213 C CA . ASP A 1 278 ? -54.226 1.181 61.557 1.00 43.94 278 ASP A CA 1
ATOM 2214 C C . ASP A 1 278 ? -53.281 0.266 60.765 1.00 43.94 278 ASP A C 1
ATOM 2216 O O . ASP A 1 278 ? -53.285 0.131 59.547 1.00 43.94 278 ASP A O 1
ATOM 2220 N N . ALA A 1 279 ? -52.456 -0.388 61.585 1.00 46.41 279 ALA A N 1
ATOM 2221 C CA . ALA A 1 279 ? -51.333 -1.271 61.304 1.00 46.41 279 ALA A CA 1
ATOM 2222 C C . ALA A 1 279 ? -51.773 -2.772 61.311 1.00 46.41 279 ALA A C 1
ATOM 2224 O O . ALA A 1 279 ? -52.921 -3.063 60.998 1.00 46.41 279 ALA A O 1
ATOM 2225 N N . PRO A 1 280 ? -50.950 -3.755 61.739 1.00 67.50 280 PRO A N 1
ATOM 2226 C CA . PRO A 1 280 ? -49.891 -4.452 60.989 1.00 67.50 280 PRO A CA 1
ATOM 2227 C C . PRO A 1 280 ? -50.022 -6.004 61.005 1.00 67.50 280 PRO A C 1
ATOM 2229 O O . PRO A 1 280 ? -50.646 -6.565 61.897 1.00 67.50 280 PRO A O 1
ATOM 2232 N N . SER A 1 281 ? -49.308 -6.726 60.126 1.00 44.00 281 SER A N 1
ATOM 2233 C CA . SER A 1 281 ? -48.805 -8.111 60.364 1.00 44.00 281 SER A CA 1
ATOM 2234 C C . SER A 1 281 ? -47.864 -8.527 59.217 1.00 44.00 281 SER A C 1
ATOM 2236 O O . SER A 1 281 ? -48.246 -8.398 58.060 1.00 44.00 281 SER A O 1
ATOM 2238 N N . MET A 1 282 ? -46.569 -8.788 59.435 1.00 49.66 282 MET A N 1
ATOM 2239 C CA . MET A 1 282 ? -45.925 -10.058 59.844 1.00 49.66 282 MET A CA 1
ATOM 2240 C C . MET A 1 282 ? -46.144 -11.273 58.919 1.00 49.66 282 MET A C 1
ATOM 2242 O O . MET A 1 282 ? -47.268 -11.529 58.512 1.00 49.66 282 MET A O 1
ATOM 2246 N N . VAL A 1 283 ? -45.040 -12.031 58.739 1.00 52.75 283 VAL A N 1
ATOM 2247 C CA . VAL A 1 283 ? -44.821 -13.430 58.263 1.00 52.75 283 VAL A CA 1
ATOM 2248 C C . VAL A 1 283 ? -43.811 -13.436 57.092 1.00 52.75 283 VAL A C 1
ATOM 2250 O O . VAL A 1 283 ? -44.113 -12.951 56.010 1.00 52.75 283 VAL A O 1
ATOM 2253 N N . GLN A 1 284 ? -42.506 -13.627 57.352 1.00 47.09 284 GLN A N 1
ATOM 2254 C CA . GLN A 1 284 ? -41.751 -14.904 57.419 1.00 47.09 284 GLN A CA 1
ATOM 2255 C C . GLN A 1 284 ? -41.796 -15.735 56.124 1.00 47.09 284 GLN A C 1
ATOM 2257 O O . GLN A 1 284 ? -42.848 -16.253 55.795 1.00 47.09 284 GLN A O 1
ATOM 2262 N N . GLU A 1 285 ? -40.645 -15.950 55.470 1.00 50.06 285 GLU A N 1
ATOM 2263 C CA . GLU A 1 285 ? -40.032 -17.290 55.370 1.00 50.06 285 GLU A CA 1
ATOM 2264 C C . GLU A 1 285 ? -38.647 -17.264 54.704 1.00 50.06 285 GLU A C 1
ATOM 2266 O O . GLU A 1 285 ? -38.355 -16.461 53.819 1.00 50.06 285 GLU A O 1
ATOM 2271 N N . ALA A 1 286 ? -37.794 -18.161 55.190 1.00 50.41 286 ALA A N 1
ATOM 2272 C CA . ALA A 1 286 ? -36.446 -18.450 54.736 1.00 50.41 286 ALA A CA 1
ATOM 2273 C C . ALA A 1 286 ? -36.430 -19.813 54.022 1.00 50.41 286 ALA A C 1
ATOM 2275 O O . ALA A 1 286 ? -37.117 -20.723 54.468 1.00 50.41 286 ALA A O 1
ATOM 2276 N N . ALA A 1 287 ? -35.604 -19.969 52.985 1.00 50.94 287 ALA A N 1
ATOM 2277 C CA . ALA A 1 287 ? -35.066 -21.244 52.477 1.00 50.94 287 ALA A CA 1
ATOM 2278 C C . ALA A 1 287 ? -33.942 -20.876 51.486 1.00 50.94 287 ALA A C 1
ATOM 2280 O O . ALA A 1 287 ? -34.176 -20.083 50.579 1.00 50.94 287 ALA A O 1
ATOM 2281 N N . SER A 1 288 ? -32.656 -21.130 51.743 1.00 50.03 288 SER A N 1
ATOM 2282 C CA . SER A 1 288 ? -31.928 -22.411 51.814 1.00 50.03 288 SER A CA 1
ATOM 2283 C C . SER A 1 288 ? -31.840 -23.157 50.475 1.00 50.03 288 SER A C 1
ATOM 2285 O O . SER A 1 288 ? -32.866 -23.499 49.895 1.00 50.03 288 SER A O 1
ATOM 2287 N N . ASN A 1 289 ? -30.590 -23.413 50.063 1.00 52.28 289 ASN A N 1
ATOM 2288 C CA . ASN A 1 289 ? -30.032 -24.540 49.288 1.00 52.28 289 ASN A CA 1
ATOM 2289 C C . ASN A 1 289 ? -29.005 -23.984 48.281 1.00 52.28 289 ASN A C 1
ATOM 2291 O O . ASN A 1 289 ? -29.360 -23.247 47.366 1.00 52.28 289 ASN A O 1
ATOM 2295 N N . ASP A 1 290 ? -27.704 -24.052 48.575 1.00 51.25 290 ASP A N 1
ATOM 2296 C CA . ASP A 1 290 ? -26.825 -25.224 48.390 1.00 51.25 290 ASP A CA 1
ATOM 2297 C C . ASP A 1 290 ? -26.961 -25.848 46.996 1.00 51.25 290 ASP A C 1
ATOM 2299 O O . ASP A 1 290 ? -27.961 -26.494 46.711 1.00 51.25 290 ASP A O 1
ATOM 2303 N N . GLU A 1 291 ? -25.943 -25.654 46.146 1.00 49.47 291 GLU A N 1
ATOM 2304 C CA . GLU A 1 291 ? -25.186 -26.763 45.539 1.00 49.47 291 GLU A CA 1
ATOM 2305 C C . GLU A 1 291 ? -23.986 -26.259 44.704 1.00 49.47 291 GLU A C 1
ATOM 2307 O O . GLU A 1 291 ? -24.099 -25.571 43.690 1.00 49.47 291 GLU A O 1
ATOM 2312 N N . GLN A 1 292 ? -22.804 -26.651 45.170 1.00 48.78 292 GLN A N 1
ATOM 2313 C CA . GLN A 1 292 ? -21.517 -26.772 44.479 1.00 48.78 292 GLN A CA 1
ATOM 2314 C C . GLN A 1 292 ? -21.075 -28.235 44.742 1.00 48.78 292 GLN A C 1
ATOM 2316 O O . GLN A 1 292 ? -21.463 -28.763 45.786 1.00 48.78 292 GLN A O 1
ATOM 2321 N N . PRO A 1 293 ? -20.083 -28.829 44.053 1.00 68.88 293 PRO A N 1
ATOM 2322 C CA . PRO A 1 293 ? -19.806 -29.056 42.626 1.00 68.88 293 PRO A CA 1
ATOM 2323 C C . PRO A 1 293 ? -19.755 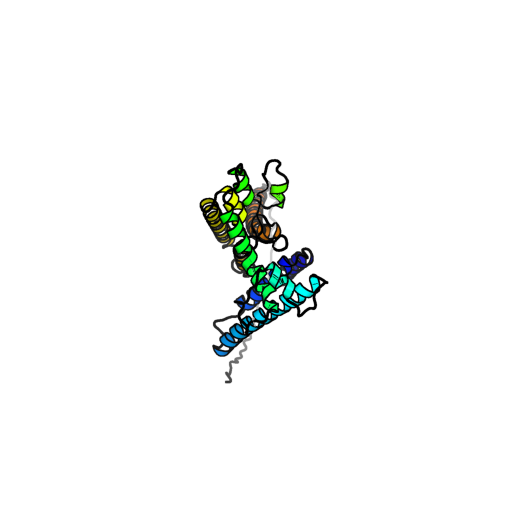-30.602 42.340 1.00 68.88 293 PRO A C 1
ATOM 2325 O O . PRO A 1 293 ? -20.324 -31.352 43.131 1.00 68.88 293 PRO A O 1
ATOM 2328 N N . PRO A 1 294 ? -19.119 -31.133 41.264 1.00 61.75 294 PRO A N 1
ATOM 2329 C CA . PRO A 1 294 ? -17.655 -31.252 41.241 1.00 61.75 294 PRO A CA 1
ATOM 2330 C C . PRO A 1 294 ? -17.007 -31.012 39.864 1.00 61.75 294 PRO A C 1
ATOM 2332 O O . PRO A 1 294 ? -17.650 -30.939 38.820 1.00 61.75 294 PRO A O 1
ATOM 2335 N N . ALA A 1 295 ? -15.685 -30.868 39.918 1.00 58.91 295 ALA A N 1
ATOM 2336 C CA . ALA A 1 295 ? -14.780 -31.050 38.798 1.00 58.91 295 ALA A CA 1
ATOM 2337 C C . ALA A 1 295 ? -14.855 -32.489 38.267 1.00 58.91 295 ALA A C 1
ATOM 2339 O O . ALA A 1 295 ? -14.969 -33.415 39.066 1.00 58.91 295 ALA A O 1
ATOM 2340 N N . GLU A 1 296 ? -14.689 -32.659 36.958 1.00 53.69 296 GLU A N 1
ATOM 2341 C CA . GLU A 1 296 ? -14.168 -33.897 36.382 1.00 53.69 296 GLU A CA 1
ATOM 2342 C C . GLU A 1 296 ? -13.133 -33.572 35.304 1.00 53.69 296 GLU A C 1
ATOM 2344 O O . GLU A 1 296 ? -13.246 -32.593 34.560 1.00 53.69 296 GLU A O 1
ATOM 2349 N N . ASP A 1 297 ? -12.096 -34.398 35.354 1.00 60.59 297 ASP A N 1
ATOM 2350 C CA . ASP A 1 297 ? -10.877 -34.442 34.567 1.00 60.59 297 ASP A CA 1
ATOM 2351 C C . ASP A 1 297 ? -11.128 -34.861 33.108 1.00 60.59 297 ASP A C 1
ATOM 2353 O O . ASP A 1 297 ? -11.989 -35.699 32.846 1.00 60.59 297 ASP A O 1
ATOM 2357 N N . ASP A 1 298 ? -10.362 -34.272 32.177 1.00 54.22 298 ASP A N 1
ATOM 2358 C CA . ASP A 1 298 ? -9.564 -34.949 31.126 1.00 54.22 298 ASP A CA 1
ATOM 2359 C C . ASP A 1 298 ? -8.862 -33.931 30.195 1.00 54.22 298 ASP A C 1
ATOM 2361 O O . ASP A 1 298 ? -9.527 -33.017 29.645 1.00 54.22 298 ASP A O 1
#

Secondary structure (DSSP, 8-state):
-HHHHHHHHHHHHHS--HHHHHHHHHHHHHHHHHTS-TTTS-HHHHHHHHHHHHHHHHHHHHHHHHHHHHHHSSS-TT--HHHHHHTT--TTS-TTS-GGGHHHHHHHHHHHHHHHHHHHH-PPTT--HHHHHHTTS-HHHHTTSTTPPPP----SSTT-----THHHHHHHHHHHHHHHHHHHHHHHHHHHHHHHTTT-SS-HHHHHHHHHHHHHTTTS-TTTSHHHHHHHHHHHHHHHHHHHHHHHHHHHHHHTS-----------------------------------------

Mean predicted aligned error: 11.33 Å